Protein AF-A0A7V9BLQ3-F1 (afdb_monomer_lite)

pLDDT: mean 78.73, std 20.91, range [28.28, 98.69]

Foldseek 3Di:
DDDDDDDDDDDDDDDDDDDDDDPPDPDDPDPPPPPDPDPDDPDFQDDDDLPDFDAPVRLVVLLVVLCVSCVQFWDKDFPAAAPVRDGQIKIKGANVVQHDQVGAAEDEQEDPQFLLRRVSLSVLSVVSRVLVRCQVPDPVSVVDSNRYMYIGGSHPQSPLNNCCVPHPNAPSGHHPDFDPPPPPPDTPPQDADPPPPRRHWDWDKDFAAQAAQWAQDPVHSVDIDGDPPPGGYGIDTPGIHHDGPPPPDD

Secondary structure (DSSP, 8-state):
---------------------------PPP---------S----SS----SS---HHHHHHHHHHHHHHSTTTEEEEEEEE-TTS-EEEEEEE--TTS--GGGS-EEEEE--SSTT-THHHHHHHHHHHHHHHTTTTSHHHHHHHHH-EEEEES-S-HHHHHHHHHS-STTTTS------SSSSS-SS-SS---TTSSSS-PEEEEEEEEEESEEE-SS-TT-EEEPPTT--EEEEEEEES---------

Seq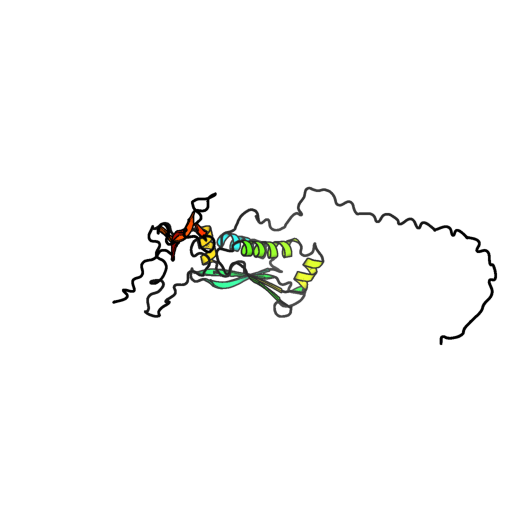uence (250 aa):
MLNRYSRAARLGLAAALTVLPASMGAQQPRNAAMVPASGSDPQFKVRLDFNRWHDVAELKSDFEKLAKAFPKLLKLSSLGKSHGGRDIILMTINNPDTGTEMGKPAMYIEANVHGNEIQGSEVSLYTIWYLMENYGRIDQITRLVNERVFYVVPTVNPDGRDHFLKGTGSGSRTGHVPVDDDNDGAADEDGDDDLNGNGVIEQIRKYVPGQGTLRRNAQDPRILEPVPAGQTGDYVILGSEGTTTTATAA

Structure (mmCIF, N/CA/C/O backbone):
data_AF-A0A7V9BLQ3-F1
#
_entry.id   AF-A0A7V9BLQ3-F1
#
loop_
_atom_site.group_PDB
_atom_site.id
_atom_site.type_symbol
_atom_site.label_atom_id
_atom_site.label_alt_id
_atom_site.label_comp_id
_atom_site.label_asym_id
_atom_site.label_entity_id
_atom_site.label_seq_id
_atom_site.pdbx_PDB_ins_code
_atom_site.Cartn_x
_atom_site.Cartn_y
_atom_site.Cartn_z
_atom_site.occupancy
_atom_site.B_iso_or_equiv
_atom_site.auth_seq_id
_atom_site.auth_comp_id
_atom_site.auth_asym_id
_atom_site.auth_atom_id
_atom_site.pdbx_PDB_model_num
ATOM 1 N N . MET A 1 1 ? 65.531 -23.525 47.890 1.00 39.25 1 MET A N 1
ATOM 2 C CA . MET A 1 1 ? 64.639 -24.238 46.953 1.00 39.25 1 MET A CA 1
ATOM 3 C C . MET A 1 1 ? 63.477 -24.832 47.735 1.00 39.25 1 MET A C 1
ATOM 5 O O . MET A 1 1 ? 63.715 -25.588 48.661 1.00 39.25 1 MET A O 1
ATOM 9 N N . LEU A 1 2 ? 62.269 -24.389 47.376 1.00 39.94 2 LEU A N 1
ATOM 10 C CA . LEU A 1 2 ? 60.946 -25.009 47.552 1.00 39.94 2 LEU A CA 1
ATOM 11 C C . LEU A 1 2 ? 60.541 -25.563 48.932 1.00 39.94 2 LEU A C 1
ATOM 13 O O . LEU A 1 2 ? 60.743 -26.716 49.284 1.00 39.94 2 LEU A O 1
ATOM 17 N N . ASN A 1 3 ? 59.918 -24.632 49.654 1.00 35.94 3 ASN A N 1
ATOM 18 C CA . ASN A 1 3 ? 58.655 -24.673 50.388 1.00 35.94 3 ASN A CA 1
ATOM 19 C C . ASN A 1 3 ? 58.182 -25.948 51.114 1.00 35.94 3 ASN A C 1
ATOM 21 O O . ASN A 1 3 ? 58.000 -27.026 50.557 1.00 35.94 3 ASN A O 1
ATOM 25 N N . ARG A 1 4 ? 57.887 -25.698 52.390 1.00 41.59 4 ARG A N 1
ATOM 26 C CA . ARG A 1 4 ? 57.285 -26.552 53.410 1.00 41.59 4 ARG A CA 1
ATOM 27 C C . ARG A 1 4 ? 55.765 -26.692 53.205 1.00 41.59 4 ARG A C 1
ATOM 29 O O . ARG A 1 4 ? 55.181 -25.967 52.409 1.00 41.59 4 ARG A O 1
ATOM 36 N N . TYR A 1 5 ? 55.181 -27.506 54.094 1.00 41.78 5 TYR A N 1
ATOM 37 C CA . TYR A 1 5 ? 53.767 -27.618 54.503 1.00 41.78 5 TYR A CA 1
ATOM 38 C C . TYR A 1 5 ? 52.938 -28.676 53.762 1.00 41.78 5 TYR A C 1
ATOM 40 O O . TYR A 1 5 ? 52.948 -28.737 52.546 1.00 41.78 5 TYR A O 1
ATOM 48 N N . SER A 1 6 ? 52.134 -29.522 54.407 1.00 39.28 6 SER A N 1
ATOM 49 C CA . SER A 1 6 ? 52.019 -29.974 55.803 1.00 39.28 6 SER A CA 1
ATOM 50 C C . SER A 1 6 ? 50.902 -31.023 55.845 1.00 39.28 6 SER A C 1
ATOM 52 O O . SER A 1 6 ? 49.836 -30.792 55.295 1.00 39.28 6 SER A O 1
ATOM 54 N N . ARG A 1 7 ? 51.174 -32.141 56.530 1.00 44.50 7 ARG A N 1
ATOM 55 C CA . ARG A 1 7 ? 50.286 -32.949 57.396 1.00 44.50 7 ARG A CA 1
ATOM 56 C C . ARG A 1 7 ? 48.757 -32.816 57.216 1.00 44.50 7 ARG A C 1
ATOM 58 O O . ARG A 1 7 ? 48.224 -31.750 57.483 1.00 44.50 7 ARG A O 1
ATOM 65 N N . ALA A 1 8 ? 48.050 -33.945 57.088 1.00 42.94 8 ALA A N 1
ATOM 66 C CA . ALA A 1 8 ? 47.285 -34.508 58.216 1.00 42.94 8 ALA A CA 1
ATOM 67 C C . ALA A 1 8 ? 46.552 -35.824 57.878 1.00 42.94 8 ALA A C 1
ATOM 69 O O . ALA A 1 8 ? 46.023 -36.025 56.792 1.00 42.94 8 ALA A O 1
ATOM 70 N N . ALA A 1 9 ? 46.583 -36.691 58.890 1.00 42.47 9 ALA A N 1
ATOM 71 C CA . ALA A 1 9 ? 45.821 -37.896 59.200 1.00 42.47 9 ALA A CA 1
ATOM 72 C C . ALA A 1 9 ? 44.596 -38.271 58.340 1.00 42.47 9 ALA A C 1
ATOM 74 O O . ALA A 1 9 ? 43.630 -37.525 58.211 1.00 42.47 9 ALA A O 1
ATOM 75 N N . ARG A 1 10 ? 44.595 -39.535 57.899 1.00 41.81 10 ARG A N 1
ATOM 76 C CA . ARG A 1 10 ? 43.406 -40.278 57.470 1.00 41.81 10 ARG A CA 1
ATOM 77 C C . ARG A 1 10 ? 42.621 -40.720 58.709 1.00 41.81 10 ARG A C 1
ATOM 79 O O . ARG A 1 10 ? 43.108 -41.557 59.464 1.00 41.81 10 ARG A O 1
ATOM 86 N N . LEU A 1 11 ? 41.415 -40.187 58.884 1.00 42.19 11 LEU A N 1
ATOM 87 C CA . LEU A 1 11 ? 40.381 -40.764 59.742 1.00 42.19 11 LEU A CA 1
ATOM 88 C C . LEU A 1 11 ? 39.299 -41.346 58.829 1.00 42.19 11 LEU A C 1
ATOM 90 O O . LEU A 1 11 ? 38.775 -40.648 57.963 1.00 42.19 11 LEU A O 1
ATOM 94 N N . GLY A 1 12 ? 39.011 -42.635 58.991 1.00 43.47 12 GLY A N 1
ATOM 95 C CA . GLY A 1 12 ? 37.921 -43.302 58.293 1.00 43.47 12 GLY A CA 1
ATOM 96 C C . GLY A 1 12 ? 36.568 -42.849 58.834 1.00 43.47 12 GLY A C 1
ATOM 97 O O . GLY A 1 12 ? 36.379 -42.771 60.046 1.00 43.47 12 GLY A O 1
ATOM 98 N N . LEU A 1 13 ? 35.625 -42.596 57.931 1.00 40.84 13 LEU A N 1
ATOM 99 C CA . LEU A 1 13 ? 34.208 -42.520 58.255 1.00 40.84 13 LEU A CA 1
ATOM 100 C C . LEU A 1 13 ? 33.419 -43.163 57.111 1.00 40.84 13 LEU A C 1
ATOM 102 O O . LEU A 1 13 ? 33.493 -42.727 55.963 1.00 40.84 13 LEU A O 1
ATOM 106 N N . ALA A 1 14 ? 32.716 -44.245 57.434 1.00 43.25 14 ALA A N 1
ATOM 107 C CA . ALA A 1 14 ? 31.793 -44.923 56.541 1.00 43.25 14 ALA A CA 1
ATOM 108 C C . ALA A 1 14 ? 30.565 -44.029 56.309 1.00 43.25 14 ALA A C 1
ATOM 110 O O . ALA A 1 14 ? 29.872 -43.672 57.261 1.00 43.25 14 ALA A O 1
ATOM 111 N N . ALA A 1 15 ? 30.294 -43.669 55.054 1.00 41.50 15 ALA A N 1
ATOM 112 C CA . ALA A 1 15 ? 29.063 -42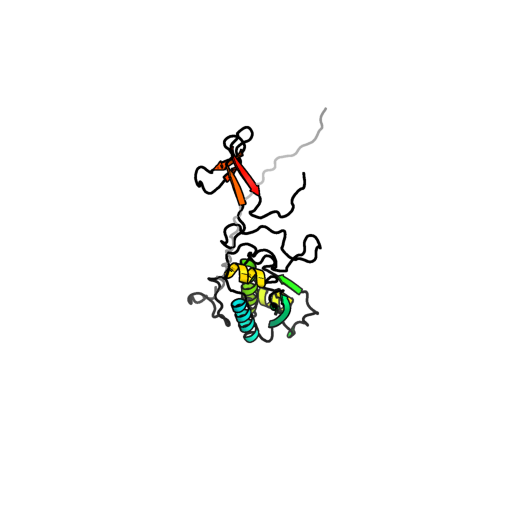.992 54.667 1.00 41.50 15 ALA A CA 1
ATOM 113 C C . ALA A 1 15 ? 28.011 -44.046 54.291 1.00 41.50 15 ALA A C 1
ATOM 115 O O . ALA A 1 15 ? 28.132 -44.725 53.272 1.00 41.50 15 ALA A O 1
ATOM 116 N N . ALA A 1 16 ? 26.993 -44.197 55.138 1.00 40.91 16 ALA A N 1
ATOM 117 C CA . ALA A 1 16 ? 25.793 -44.957 54.823 1.00 40.91 16 ALA A CA 1
ATOM 118 C C . ALA A 1 16 ? 24.951 -44.167 53.808 1.00 40.91 16 ALA A C 1
ATOM 120 O O . ALA A 1 16 ? 24.561 -43.029 54.065 1.00 40.91 16 ALA A O 1
ATOM 121 N N . LEU A 1 17 ? 24.694 -44.769 52.648 1.00 36.88 17 LEU A N 1
ATOM 122 C CA . LEU A 1 17 ? 23.857 -44.213 51.592 1.00 36.88 17 LEU A CA 1
ATOM 123 C C . LEU A 1 17 ? 22.379 -44.364 51.996 1.00 36.88 17 LEU A C 1
ATOM 125 O O . LEU A 1 17 ? 21.791 -45.433 51.841 1.00 36.88 17 LEU A O 1
ATOM 129 N N . THR A 1 18 ? 21.776 -43.314 52.547 1.00 41.09 18 THR A N 1
ATOM 130 C CA . THR A 1 18 ? 20.327 -43.239 52.767 1.00 41.09 18 THR A CA 1
ATOM 131 C C . THR A 1 18 ? 19.634 -42.813 51.475 1.00 41.09 18 THR A C 1
ATOM 133 O O . THR A 1 18 ? 19.769 -41.684 51.011 1.00 41.09 18 THR A O 1
ATOM 136 N N . VAL A 1 19 ? 18.878 -43.732 50.874 1.00 42.09 19 VAL A N 1
ATOM 137 C CA . VAL A 1 19 ? 17.992 -43.439 49.741 1.00 42.09 19 VAL A CA 1
ATOM 138 C C . VAL A 1 19 ? 16.746 -42.729 50.279 1.00 42.09 19 VAL A C 1
ATOM 140 O O . VAL A 1 19 ? 15.952 -43.324 51.004 1.00 42.09 19 VAL A O 1
ATOM 143 N N . LEU A 1 20 ? 16.583 -41.447 49.948 1.00 40.16 20 LEU A N 1
ATOM 144 C CA . LEU A 1 20 ? 15.341 -40.699 50.163 1.00 40.16 20 LEU A CA 1
ATOM 145 C C . LEU A 1 20 ? 14.290 -41.147 49.130 1.00 40.16 20 LEU A C 1
ATOM 147 O O . LEU A 1 20 ? 14.628 -41.256 47.949 1.00 40.16 20 LEU A O 1
ATOM 151 N N . PRO A 1 21 ? 13.017 -41.367 49.507 1.00 38.59 21 PRO A N 1
ATOM 152 C CA . PRO A 1 21 ? 11.969 -41.586 48.525 1.00 38.59 21 PRO A CA 1
ATOM 153 C C . PRO A 1 21 ? 11.639 -40.251 47.849 1.00 38.59 21 PRO A C 1
ATOM 155 O O . PRO A 1 21 ? 11.237 -39.288 48.503 1.00 38.59 21 PRO A O 1
ATOM 158 N N . ALA A 1 22 ? 11.806 -40.188 46.529 1.00 42.94 22 ALA A N 1
ATOM 159 C CA . ALA A 1 22 ? 11.277 -39.096 45.726 1.00 42.94 22 ALA A CA 1
ATOM 160 C C . ALA A 1 22 ? 9.744 -39.189 45.728 1.00 42.94 22 ALA A C 1
ATOM 162 O O . ALA A 1 22 ? 9.163 -40.122 45.172 1.00 42.94 22 ALA A O 1
ATOM 163 N N . SER A 1 23 ? 9.078 -38.230 46.365 1.00 42.00 23 SER A N 1
ATOM 164 C CA . SER A 1 23 ? 7.641 -38.037 46.230 1.00 42.00 23 SER A CA 1
ATOM 165 C C . SER A 1 23 ? 7.338 -37.578 44.801 1.00 42.00 23 SER A C 1
ATOM 167 O O . SER A 1 23 ? 7.546 -36.424 44.432 1.00 42.00 23 SER A O 1
ATOM 169 N N . MET A 1 24 ? 6.849 -38.501 43.970 1.00 40.56 24 MET A N 1
ATOM 170 C CA . MET A 1 24 ? 6.234 -38.168 42.687 1.00 40.56 24 MET A CA 1
ATOM 171 C C . MET A 1 24 ? 4.948 -37.379 42.952 1.00 40.56 24 MET A C 1
ATOM 173 O O . MET A 1 24 ? 3.890 -37.950 43.208 1.00 40.56 24 MET A O 1
ATOM 177 N N . GLY A 1 25 ? 5.034 -36.052 42.900 1.00 40.56 25 GLY A N 1
ATOM 178 C CA . GLY A 1 25 ? 3.858 -35.212 42.731 1.00 40.56 25 GLY A CA 1
ATOM 179 C C . GLY A 1 25 ? 3.260 -35.488 41.355 1.00 40.56 25 GLY A C 1
ATOM 180 O O . GLY A 1 25 ? 3.847 -35.122 40.339 1.00 40.56 25 GLY A O 1
ATOM 181 N N . ALA A 1 26 ? 2.108 -36.155 41.313 1.00 40.72 26 ALA A N 1
ATOM 182 C CA . ALA A 1 26 ? 1.322 -36.297 40.099 1.00 40.72 26 ALA A CA 1
ATOM 183 C C . ALA A 1 26 ? 0.890 -34.900 39.623 1.00 40.72 26 ALA A C 1
ATOM 185 O O . ALA A 1 26 ? 0.017 -34.270 40.221 1.00 40.72 26 ALA A O 1
ATOM 186 N N . GLN A 1 27 ? 1.512 -34.392 38.557 1.00 44.22 27 GLN A N 1
ATOM 187 C CA . GLN A 1 27 ? 0.984 -33.243 37.830 1.00 44.22 27 GLN A CA 1
ATOM 188 C C . GLN A 1 27 ? -0.348 -33.665 37.207 1.00 44.22 27 GLN A C 1
ATOM 190 O O . GLN A 1 27 ? -0.386 -34.499 36.304 1.00 44.22 27 GLN A O 1
ATOM 195 N N . GLN A 1 28 ? -1.446 -33.104 37.716 1.00 43.06 28 GLN A N 1
ATOM 196 C CA . GLN A 1 28 ? -2.754 -33.220 37.081 1.00 43.06 28 GLN A CA 1
ATOM 197 C C . GLN A 1 28 ? -2.639 -32.756 35.620 1.00 43.06 28 GLN A C 1
ATOM 199 O O . GLN A 1 28 ? -2.067 -31.685 35.375 1.00 43.06 28 GLN A O 1
ATOM 204 N N . PRO A 1 29 ? -3.166 -33.515 34.644 1.00 40.12 29 PRO A N 1
ATOM 205 C CA . PRO A 1 29 ? -3.189 -33.049 33.271 1.00 40.12 29 PRO A CA 1
ATOM 206 C C . PRO A 1 29 ? -4.046 -31.784 33.232 1.00 40.12 29 PRO A C 1
ATOM 208 O O . PRO A 1 29 ? -5.218 -31.794 33.610 1.00 40.12 29 PRO A O 1
ATOM 211 N N . ARG A 1 30 ? -3.445 -30.667 32.810 1.00 45.84 30 ARG A N 1
ATOM 212 C CA . ARG A 1 30 ? -4.206 -29.468 32.463 1.00 45.84 30 ARG A CA 1
ATOM 213 C C . ARG A 1 30 ? -5.190 -29.895 31.382 1.00 45.84 30 ARG A C 1
ATOM 215 O O . ARG A 1 30 ? -4.750 -30.362 30.335 1.00 45.84 30 ARG A O 1
ATOM 222 N N . ASN A 1 31 ? -6.487 -29.767 31.654 1.00 43.62 31 ASN A N 1
ATOM 223 C CA . ASN A 1 31 ? -7.537 -29.963 30.663 1.00 43.62 31 ASN A CA 1
ATOM 224 C C . ASN A 1 31 ? -7.223 -29.076 29.453 1.00 43.62 31 ASN A C 1
ATOM 226 O O . ASN A 1 31 ? -7.497 -27.876 29.466 1.00 43.62 31 ASN A O 1
ATOM 230 N N . ALA A 1 32 ? -6.613 -29.660 28.424 1.00 44.72 32 ALA A N 1
ATOM 231 C CA . ALA A 1 32 ? -6.579 -29.072 27.105 1.00 44.72 32 ALA A CA 1
ATOM 232 C C . ALA A 1 32 ? -8.033 -29.069 26.646 1.00 44.72 32 ALA A C 1
ATOM 234 O O . ALA A 1 32 ? -8.610 -30.124 26.381 1.00 44.72 32 ALA A O 1
ATOM 235 N N . ALA A 1 33 ? -8.654 -27.890 26.660 1.00 44.72 33 ALA A N 1
ATOM 236 C CA . ALA A 1 33 ? -9.950 -27.704 26.042 1.00 44.72 33 ALA A CA 1
ATOM 237 C C . ALA A 1 33 ? -9.860 -28.275 24.623 1.00 44.72 33 ALA A C 1
ATOM 239 O O . ALA A 1 33 ? -8.996 -27.880 23.839 1.00 44.72 33 ALA A O 1
ATOM 240 N N . MET A 1 34 ? -10.703 -29.264 24.344 1.00 40.88 34 MET A N 1
ATOM 241 C CA . MET A 1 34 ? -10.831 -29.891 23.041 1.00 40.88 34 MET A CA 1
ATOM 242 C C . MET A 1 34 ? -11.213 -28.800 22.042 1.00 40.88 34 MET A C 1
ATOM 244 O O . MET A 1 34 ? -12.357 -28.355 22.019 1.00 40.88 34 MET A O 1
ATOM 248 N N . VAL A 1 35 ? -10.235 -28.329 21.266 1.00 47.84 35 VAL A N 1
ATOM 249 C CA . VAL A 1 35 ? -10.473 -27.453 20.120 1.00 47.84 35 VAL A CA 1
ATOM 250 C C . VAL A 1 35 ? -11.272 -28.295 19.128 1.00 47.84 35 VAL A C 1
ATOM 252 O O . VAL A 1 35 ? -10.750 -29.312 18.661 1.00 47.84 35 VAL A O 1
ATOM 255 N N . PRO A 1 36 ? -12.545 -27.969 18.849 1.00 42.28 36 PRO A N 1
ATOM 256 C CA . PRO A 1 36 ? -13.320 -28.761 17.917 1.00 42.28 36 PRO A CA 1
ATOM 257 C C . PRO A 1 36 ? -12.676 -28.625 16.538 1.00 42.28 36 PRO A C 1
ATOM 259 O O . PRO A 1 36 ? -12.512 -27.522 16.017 1.00 42.28 36 PRO A O 1
ATOM 262 N N . ALA A 1 37 ? -12.301 -29.765 15.961 1.00 49.72 37 ALA A N 1
ATOM 263 C CA . ALA A 1 37 ? -11.883 -29.874 14.575 1.00 49.72 37 ALA A CA 1
ATOM 264 C C . ALA A 1 37 ? -13.093 -29.578 13.671 1.00 49.72 37 ALA A C 1
ATOM 266 O O . ALA A 1 37 ? -13.841 -30.472 13.285 1.00 49.72 37 ALA A O 1
ATOM 267 N N . SER A 1 38 ? -13.307 -28.297 13.383 1.00 56.50 38 SER A N 1
ATOM 268 C CA . SER A 1 38 ? -14.189 -27.795 12.332 1.00 56.50 38 SER A CA 1
ATOM 269 C C . SER A 1 38 ? -13.281 -27.292 11.217 1.00 56.50 38 SER A C 1
ATOM 271 O O . SER A 1 38 ? -12.523 -26.350 11.435 1.00 56.50 38 SER A O 1
ATOM 273 N N . GLY A 1 39 ? -13.296 -27.936 10.051 1.00 47.88 39 GLY A N 1
ATOM 274 C CA . GLY A 1 39 ? -12.417 -27.564 8.943 1.00 47.88 39 GLY A CA 1
ATOM 275 C C . GLY A 1 39 ? -12.613 -26.112 8.492 1.00 47.88 39 GLY A C 1
ATOM 276 O O . GLY A 1 39 ? -13.740 -25.636 8.395 1.00 47.88 39 GLY A O 1
ATOM 277 N N . SER A 1 40 ? -11.567 -25.362 8.176 1.00 60.84 40 SER A N 1
ATOM 278 C CA . SER A 1 40 ? -10.270 -25.256 8.872 1.00 60.84 40 SER A CA 1
ATOM 279 C C . SER A 1 40 ? -9.838 -23.786 8.983 1.00 60.84 40 SER A C 1
ATOM 281 O O . SER A 1 40 ? -8.740 -23.519 9.454 1.00 60.84 40 SER A O 1
ATOM 283 N N . ASP A 1 41 ? -10.726 -22.848 8.628 1.00 59.03 41 ASP A N 1
ATOM 284 C CA . ASP A 1 41 ? -10.486 -21.413 8.733 1.00 59.03 41 ASP A CA 1
ATOM 285 C C . ASP A 1 41 ? -11.575 -20.757 9.595 1.00 59.03 41 ASP A C 1
ATOM 287 O O . ASP A 1 41 ? -12.760 -21.106 9.480 1.00 59.03 41 ASP A O 1
ATOM 291 N N . PRO A 1 42 ? -11.209 -19.801 10.466 1.00 67.00 42 PRO A N 1
ATOM 292 C CA . PRO A 1 42 ? -12.176 -18.977 11.176 1.00 67.00 42 PRO A CA 1
ATOM 293 C C . PRO A 1 42 ? -13.144 -18.314 10.190 1.00 67.00 42 PRO A C 1
ATOM 295 O O . PRO A 1 42 ? -12.746 -17.868 9.117 1.00 67.00 42 PRO A O 1
ATOM 298 N N . GLN A 1 43 ? -14.421 -18.181 10.558 1.00 78.88 43 GLN A N 1
ATOM 299 C CA . GLN A 1 43 ? -15.339 -17.371 9.755 1.00 78.88 43 GLN A CA 1
ATOM 300 C C . GLN A 1 43 ? -14.908 -15.898 9.835 1.00 78.88 43 GLN A C 1
ATOM 302 O O . GLN A 1 43 ? -15.020 -15.250 10.885 1.00 78.88 43 GLN A O 1
ATOM 307 N N . PHE A 1 44 ? -14.383 -15.394 8.721 1.00 87.50 44 PHE A N 1
ATOM 308 C CA . PHE A 1 44 ? -13.985 -14.003 8.544 1.00 87.50 44 PHE A CA 1
ATOM 309 C C . PHE A 1 44 ? -15.191 -13.133 8.183 1.00 87.50 44 PHE A C 1
ATOM 311 O O . PHE A 1 44 ? -16.090 -13.572 7.460 1.00 87.50 44 PHE A O 1
ATOM 318 N N . LYS A 1 45 ? -15.223 -11.898 8.689 1.00 90.94 45 LYS A N 1
ATOM 319 C CA . LYS A 1 45 ? -16.282 -10.921 8.404 1.00 90.94 45 LYS A CA 1
ATOM 320 C C . LYS A 1 45 ? -16.200 -10.418 6.963 1.00 90.94 45 LYS A C 1
ATOM 322 O O . LYS A 1 45 ? -17.233 -10.234 6.322 1.00 90.94 45 LYS A O 1
ATOM 327 N N . VAL A 1 46 ? -14.987 -10.203 6.464 1.00 93.69 46 VAL A N 1
ATOM 328 C CA . VAL A 1 46 ? -14.694 -9.774 5.098 1.00 93.69 46 VAL A CA 1
ATOM 329 C C . VAL A 1 46 ? -13.923 -10.882 4.398 1.00 93.69 46 VAL A C 1
ATOM 331 O O . VAL A 1 46 ? -12.845 -11.282 4.833 1.00 93.69 46 VAL A O 1
ATOM 334 N N . ARG A 1 47 ? -14.482 -11.386 3.297 1.00 91.50 47 ARG A N 1
ATOM 335 C CA . ARG A 1 47 ? -13.805 -12.347 2.423 1.00 91.50 47 ARG A CA 1
ATOM 336 C C . ARG A 1 47 ? -13.098 -11.588 1.309 1.00 91.50 47 ARG A C 1
ATOM 338 O O . ARG A 1 47 ? -13.766 -10.897 0.543 1.00 91.50 47 ARG A O 1
ATOM 345 N N . LEU A 1 48 ? -11.778 -11.718 1.273 1.00 93.25 48 LEU A N 1
ATOM 346 C CA . LEU A 1 48 ? -10.886 -11.181 0.249 1.00 93.25 48 LEU A CA 1
ATOM 347 C C . LEU A 1 48 ? -10.107 -12.341 -0.376 1.00 93.25 48 LEU A C 1
ATOM 349 O O . LEU A 1 48 ? -9.884 -13.358 0.285 1.00 93.25 48 LEU A O 1
ATOM 353 N N . ASP A 1 49 ? -9.685 -12.180 -1.625 1.00 91.56 49 ASP A N 1
ATOM 354 C CA . ASP A 1 49 ? -8.996 -13.226 -2.375 1.00 91.56 49 ASP A CA 1
ATOM 355 C C . ASP A 1 49 ? -7.489 -12.955 -2.421 1.00 91.56 49 ASP A C 1
ATOM 357 O O . ASP A 1 49 ? -7.043 -12.061 -3.119 1.00 91.56 49 ASP A O 1
ATOM 361 N N . PHE A 1 50 ? -6.671 -13.757 -1.743 1.00 92.69 50 PHE A N 1
ATOM 362 C CA . PHE A 1 50 ? -5.204 -13.589 -1.752 1.00 92.69 50 PHE A CA 1
ATOM 363 C C . PHE A 1 50 ? -4.481 -14.550 -2.711 1.00 92.69 50 PHE A C 1
ATOM 365 O O . PHE A 1 50 ? -3.284 -14.795 -2.581 1.00 92.69 50 PHE A O 1
ATOM 372 N N . ASN A 1 51 ? -5.210 -15.146 -3.657 1.00 92.50 51 ASN A N 1
ATOM 373 C CA . ASN A 1 51 ? -4.685 -16.116 -4.626 1.00 92.50 51 ASN A CA 1
ATOM 374 C C . ASN A 1 51 ? -4.353 -15.502 -5.997 1.00 92.50 51 ASN A C 1
ATOM 376 O O . ASN A 1 51 ? -4.020 -16.234 -6.930 1.00 92.50 51 ASN A O 1
ATOM 380 N N . ARG A 1 52 ? -4.464 -14.178 -6.128 1.00 91.56 52 ARG A N 1
ATOM 381 C CA . ARG A 1 52 ? -4.131 -13.412 -7.330 1.00 91.56 52 ARG A CA 1
ATOM 382 C C . ARG A 1 52 ? -3.612 -12.029 -6.947 1.00 91.56 52 ARG A C 1
ATOM 384 O O . ARG A 1 52 ? -3.710 -11.628 -5.792 1.00 91.56 52 ARG A O 1
ATOM 391 N N . TRP A 1 53 ? -3.090 -11.317 -7.936 1.00 92.06 53 TRP A N 1
ATOM 392 C CA . TRP A 1 53 ? -2.696 -9.919 -7.802 1.00 92.06 53 TRP A CA 1
ATOM 393 C C . TRP A 1 53 ? -3.872 -9.013 -8.141 1.00 92.06 53 TRP A C 1
ATOM 395 O O . TRP A 1 53 ? -4.542 -9.247 -9.147 1.00 92.06 53 TRP A O 1
ATOM 405 N N . HIS A 1 54 ? -4.094 -7.988 -7.326 1.00 93.38 54 HIS A N 1
ATOM 406 C CA . HIS A 1 54 ? -5.172 -7.030 -7.538 1.00 93.38 54 HIS A CA 1
ATOM 407 C C . HIS A 1 54 ? -4.700 -5.843 -8.371 1.00 93.38 54 HIS A C 1
ATOM 409 O O . HIS A 1 54 ? -3.620 -5.289 -8.126 1.00 93.38 54 HIS A O 1
ATOM 415 N N . ASP A 1 55 ? -5.526 -5.390 -9.310 1.00 91.81 55 ASP A N 1
ATOM 416 C CA . ASP A 1 55 ? -5.310 -4.078 -9.920 1.00 91.81 55 ASP A CA 1
ATOM 417 C C . ASP A 1 55 ? -5.656 -2.931 -8.946 1.00 91.81 55 ASP A C 1
ATOM 419 O O . ASP A 1 55 ? -6.106 -3.148 -7.815 1.00 91.81 55 ASP A O 1
ATOM 423 N N . VAL A 1 56 ? -5.401 -1.679 -9.343 1.00 92.06 56 VAL A N 1
ATOM 424 C CA . VAL A 1 56 ? -5.649 -0.527 -8.456 1.00 92.06 56 VAL A CA 1
ATOM 425 C C . VAL A 1 56 ? -7.138 -0.382 -8.107 1.00 92.06 56 VAL A C 1
ATOM 427 O O . VAL A 1 56 ? -7.475 0.037 -6.995 1.00 92.06 56 VAL A O 1
ATOM 430 N N . ALA A 1 57 ? -8.039 -0.730 -9.028 1.00 93.25 57 ALA A N 1
ATOM 431 C CA . ALA A 1 57 ? -9.478 -0.619 -8.815 1.00 93.25 57 ALA A CA 1
ATOM 432 C C . ALA A 1 57 ? -9.989 -1.706 -7.858 1.00 93.25 57 ALA A C 1
ATOM 434 O O . ALA A 1 57 ? -10.789 -1.414 -6.965 1.00 93.25 57 ALA A O 1
ATOM 435 N N . GLU A 1 58 ? -9.494 -2.934 -7.999 1.00 94.56 58 GLU A N 1
ATOM 436 C CA . GLU A 1 58 ? -9.767 -4.038 -7.084 1.00 94.56 58 GLU A CA 1
ATOM 437 C C . GLU A 1 58 ? -9.229 -3.743 -5.677 1.00 94.56 58 GLU A C 1
ATOM 439 O O . GLU A 1 58 ? -9.988 -3.853 -4.712 1.00 94.56 58 GLU A O 1
ATOM 444 N N . LEU A 1 59 ? -7.983 -3.256 -5.554 1.00 94.56 59 LEU A N 1
ATOM 445 C CA . LEU A 1 59 ? -7.415 -2.833 -4.265 1.00 94.56 59 LEU A CA 1
ATOM 446 C C . LEU A 1 59 ? -8.292 -1.779 -3.583 1.00 94.56 59 LEU A C 1
ATOM 448 O O . LEU A 1 59 ? -8.605 -1.897 -2.396 1.00 94.56 59 LEU A O 1
ATOM 452 N N . LYS A 1 60 ? -8.725 -0.758 -4.332 1.00 95.25 60 LYS A N 1
ATOM 453 C CA . LYS A 1 60 ? -9.627 0.274 -3.811 1.00 95.25 60 LYS A CA 1
ATOM 454 C C . LYS A 1 60 ? -10.957 -0.327 -3.353 1.00 95.25 60 LYS A C 1
ATOM 456 O O . LYS A 1 60 ? -11.418 -0.005 -2.258 1.00 95.25 60 LYS A O 1
ATOM 461 N N . SER A 1 61 ? -11.543 -1.226 -4.143 1.00 96.44 61 SER A N 1
ATOM 462 C CA . SER A 1 61 ? -12.794 -1.904 -3.789 1.00 96.44 61 SER A CA 1
ATOM 463 C C . SER A 1 61 ? -12.667 -2.702 -2.489 1.00 96.44 61 SER A C 1
ATOM 465 O O . SER A 1 61 ? -13.551 -2.643 -1.633 1.00 96.44 61 SER A O 1
ATOM 467 N N . ASP A 1 62 ? -11.558 -3.411 -2.291 1.00 97.12 62 ASP A N 1
ATOM 468 C CA . ASP A 1 62 ? -11.337 -4.206 -1.085 1.00 97.12 62 ASP A CA 1
ATOM 469 C C . ASP A 1 62 ? -11.065 -3.345 0.153 1.00 97.12 62 ASP A C 1
ATOM 471 O O . ASP A 1 62 ? -11.576 -3.638 1.239 1.00 97.12 62 ASP A O 1
ATOM 475 N N . PHE A 1 63 ? -10.372 -2.216 -0.011 1.00 97.12 63 PHE A N 1
ATOM 476 C CA . PHE A 1 63 ? -10.230 -1.205 1.038 1.00 97.12 63 PHE A CA 1
ATOM 477 C C . PHE A 1 63 ? -11.591 -0.613 1.436 1.00 97.12 63 PHE A C 1
ATOM 479 O O . PHE A 1 63 ? -11.881 -0.476 2.627 1.00 97.12 63 PHE A O 1
ATOM 486 N N . GLU A 1 64 ? -12.464 -0.313 0.472 1.00 97.44 64 GLU A N 1
ATOM 487 C CA . GLU A 1 64 ? -13.828 0.164 0.733 1.00 97.44 64 GLU A CA 1
ATOM 488 C C . GLU A 1 64 ? -14.676 -0.890 1.465 1.00 97.44 64 GLU A C 1
ATOM 490 O O . GLU A 1 64 ? -15.387 -0.560 2.423 1.00 97.44 64 GLU A O 1
ATOM 495 N N . LYS A 1 65 ? -14.573 -2.172 1.079 1.00 97.62 65 LYS A N 1
ATOM 496 C CA . LYS A 1 65 ? -15.239 -3.287 1.780 1.00 97.62 65 LYS A CA 1
ATOM 497 C C . LYS A 1 65 ? -14.778 -3.382 3.234 1.00 97.62 65 LYS A C 1
ATOM 499 O O . LYS A 1 65 ? -15.620 -3.494 4.129 1.00 97.62 65 LYS A O 1
ATOM 504 N N . LEU A 1 66 ? -13.469 -3.303 3.479 1.00 98.06 66 LEU A N 1
ATOM 505 C CA . LEU A 1 66 ? -12.893 -3.312 4.825 1.00 98.06 66 LEU A CA 1
ATOM 506 C C . LEU A 1 66 ? -13.388 -2.118 5.648 1.00 98.06 66 LEU A C 1
ATOM 508 O O . LEU A 1 66 ? -13.922 -2.315 6.741 1.00 98.06 66 LEU A O 1
ATOM 512 N N . ALA A 1 67 ? -13.296 -0.896 5.114 1.00 97.88 67 ALA A N 1
ATOM 513 C CA . ALA A 1 67 ? -13.759 0.313 5.798 1.00 97.88 67 ALA A CA 1
ATOM 514 C C . ALA A 1 67 ? -15.248 0.231 6.169 1.00 97.88 67 ALA A C 1
ATOM 516 O O . ALA A 1 67 ? -15.636 0.559 7.290 1.00 97.88 67 ALA A O 1
ATOM 517 N N . LYS A 1 68 ? -16.085 -0.288 5.262 1.00 97.81 68 LYS A N 1
ATOM 518 C CA . LYS A 1 68 ? -17.516 -0.503 5.514 1.00 97.81 68 LYS A CA 1
ATOM 519 C C . LYS A 1 68 ? -17.776 -1.566 6.582 1.00 97.81 68 LYS A C 1
ATOM 521 O O . LYS A 1 68 ? -18.740 -1.453 7.339 1.00 97.81 68 LYS A O 1
ATOM 526 N N . ALA A 1 69 ? -16.947 -2.605 6.648 1.00 97.62 69 ALA A N 1
ATOM 527 C CA . ALA A 1 69 ? -17.078 -3.659 7.645 1.00 97.62 69 ALA A CA 1
ATOM 528 C C . ALA A 1 69 ? -16.596 -3.221 9.036 1.00 97.62 69 ALA A C 1
ATOM 530 O O . ALA A 1 69 ? -17.163 -3.666 10.038 1.00 97.62 69 ALA A O 1
ATOM 531 N N . PHE A 1 70 ? -15.599 -2.340 9.125 1.00 97.81 70 PHE A N 1
ATOM 532 C CA . PHE A 1 70 ? -15.007 -1.888 10.390 1.00 97.81 70 PHE A CA 1
ATOM 533 C C . PHE A 1 70 ? -15.011 -0.351 10.535 1.00 97.81 70 PHE A C 1
ATOM 535 O O . PHE A 1 70 ? -13.974 0.237 10.841 1.00 97.81 70 PHE A O 1
ATOM 542 N N . PRO A 1 71 ? -16.172 0.324 10.410 1.00 97.62 71 PRO A N 1
ATOM 543 C CA . PRO A 1 71 ? -16.248 1.784 10.264 1.00 97.62 71 PRO A CA 1
ATOM 544 C C . PRO A 1 71 ? -15.818 2.567 11.512 1.00 97.62 71 PRO A C 1
ATOM 546 O O . PRO A 1 71 ? -15.556 3.761 11.439 1.00 97.62 71 PRO A O 1
ATOM 549 N N . LYS A 1 72 ? -15.765 1.910 12.677 1.00 97.75 72 LYS A N 1
ATOM 550 C CA . LYS A 1 72 ? -15.268 2.515 13.919 1.00 97.75 72 LYS A CA 1
ATOM 551 C C . LYS A 1 72 ? -13.740 2.605 13.956 1.00 97.75 72 LYS A C 1
ATOM 553 O O . LYS A 1 72 ? -13.210 3.514 14.584 1.00 97.75 72 LYS A O 1
ATOM 558 N N . LEU A 1 73 ? -13.058 1.630 13.353 1.00 98.31 73 LEU A N 1
ATOM 559 C CA . LEU A 1 73 ? -11.604 1.474 13.435 1.00 98.31 73 LEU A CA 1
ATOM 560 C C . LEU A 1 73 ? -10.896 1.962 12.173 1.00 98.31 73 LEU A C 1
ATOM 562 O O . LEU A 1 73 ? -9.742 2.375 12.245 1.00 98.31 73 LEU A O 1
ATOM 566 N N . LEU A 1 74 ? -11.571 1.875 11.029 1.00 98.56 74 LEU A N 1
ATOM 567 C CA . LEU A 1 74 ? -11.008 2.157 9.720 1.00 98.56 74 LEU A CA 1
ATOM 568 C C . LEU A 1 74 ? -11.560 3.452 9.141 1.00 98.56 74 LEU A C 1
ATOM 570 O O . LEU A 1 74 ? -12.771 3.670 9.102 1.00 98.56 74 LEU A O 1
ATOM 574 N N . LYS A 1 75 ? -10.654 4.271 8.615 1.00 98.25 75 LYS A N 1
ATOM 575 C CA . LYS A 1 75 ? -10.963 5.478 7.854 1.00 98.25 75 LYS A CA 1
ATOM 576 C C . LYS A 1 75 ? -10.201 5.427 6.535 1.00 98.25 75 LYS A C 1
ATOM 578 O O . LYS A 1 75 ? -8.975 5.458 6.530 1.00 98.25 75 LYS A O 1
ATOM 583 N N . LEU A 1 76 ? -10.945 5.366 5.435 1.00 98.12 76 LEU A N 1
ATOM 584 C CA . LEU A 1 76 ? -10.396 5.439 4.085 1.00 98.12 76 LEU A CA 1
ATOM 585 C C . LEU A 1 76 ? -10.310 6.904 3.643 1.00 98.12 76 LEU A C 1
ATOM 587 O O . LEU A 1 76 ? -11.292 7.644 3.737 1.00 98.12 76 LEU A O 1
ATOM 591 N N . SER A 1 77 ? -9.144 7.320 3.166 1.00 97.25 77 SER A N 1
ATOM 592 C CA . SER A 1 77 ? -8.882 8.655 2.629 1.00 97.25 77 SER A CA 1
ATOM 593 C C . SER A 1 77 ? -7.977 8.579 1.394 1.00 97.25 77 SER A C 1
ATOM 595 O O . SER A 1 77 ? -7.582 7.499 0.953 1.00 97.25 77 SER A O 1
ATOM 597 N N . SER A 1 78 ? -7.683 9.737 0.804 1.00 96.44 78 SER A N 1
ATOM 598 C CA . SER A 1 78 ? -6.748 9.884 -0.311 1.00 96.44 78 SER A CA 1
ATOM 599 C C . SER A 1 78 ? -5.661 10.878 0.094 1.00 96.44 78 SER A C 1
ATOM 601 O O . SER A 1 78 ? -5.979 11.936 0.641 1.00 96.44 78 SER A O 1
ATOM 603 N N . LEU A 1 79 ? -4.396 10.529 -0.147 1.00 95.31 79 LEU A N 1
ATOM 604 C CA . LEU A 1 79 ? -3.245 11.422 0.048 1.00 95.31 79 LEU A CA 1
ATOM 605 C C . LEU A 1 79 ? -3.093 12.432 -1.094 1.00 95.31 79 LEU A C 1
ATOM 607 O O . LEU A 1 79 ? -2.361 13.409 -0.964 1.00 95.31 79 LEU A O 1
ATOM 611 N N . GLY A 1 80 ? -3.784 12.203 -2.207 1.00 94.81 80 GLY A N 1
ATOM 612 C CA . GLY A 1 80 ? -3.685 13.017 -3.404 1.00 94.81 80 GLY A CA 1
ATOM 613 C C . GLY A 1 80 ? -3.980 12.201 -4.653 1.00 94.81 80 GLY A C 1
ATOM 614 O O . GLY A 1 80 ? -4.474 11.071 -4.590 1.00 94.81 80 GLY A O 1
ATOM 615 N N . LYS A 1 81 ? -3.673 12.796 -5.803 1.00 93.50 81 LYS A N 1
ATOM 616 C CA . LYS A 1 81 ? -3.790 12.148 -7.105 1.00 93.50 81 LYS A CA 1
ATOM 617 C C . LYS A 1 81 ? -2.403 11.858 -7.665 1.00 93.50 81 LYS A C 1
ATOM 619 O O . LYS A 1 81 ? -1.498 12.672 -7.499 1.00 93.50 81 LYS A O 1
ATOM 624 N N . SER A 1 82 ? -2.255 10.720 -8.328 1.00 91.75 82 SER A N 1
ATOM 625 C CA . SER A 1 82 ? -1.099 10.431 -9.171 1.00 91.75 82 SER A CA 1
ATOM 626 C C . SER A 1 82 ? -1.127 11.279 -10.449 1.00 91.75 82 SER A C 1
ATOM 628 O O . SER A 1 82 ? -2.118 11.965 -10.720 1.00 91.75 82 SER A O 1
ATOM 630 N N . HIS A 1 83 ? -0.068 11.212 -11.259 1.00 86.25 83 HIS A N 1
ATOM 631 C CA . HIS A 1 83 ? -0.018 11.923 -12.539 1.00 86.25 83 HIS A CA 1
ATOM 632 C C . HIS A 1 83 ? -1.151 11.479 -13.480 1.00 86.25 83 HIS A C 1
ATOM 634 O O . HIS A 1 83 ? -1.841 12.309 -14.064 1.00 86.25 83 HIS A O 1
ATOM 640 N N . GLY A 1 84 ? -1.444 10.177 -13.522 1.00 85.44 84 GLY A N 1
ATOM 641 C CA . GLY A 1 84 ? -2.582 9.605 -14.244 1.00 85.44 84 GLY A CA 1
ATOM 642 C C . GLY A 1 84 ? -3.952 9.850 -13.594 1.00 85.44 84 GLY A C 1
ATOM 643 O O . GLY A 1 84 ? -4.941 9.247 -14.010 1.00 85.44 84 GLY A O 1
ATOM 644 N N . GLY A 1 85 ? -4.039 10.694 -12.559 1.00 89.81 85 GLY A N 1
ATOM 645 C CA . GLY A 1 85 ? -5.296 11.088 -11.916 1.00 89.81 85 GLY A CA 1
ATOM 646 C C . GLY A 1 85 ? -5.902 10.045 -10.968 1.00 89.81 85 GLY A C 1
ATOM 647 O O . GLY A 1 85 ? -7.046 10.208 -10.524 1.00 89.81 85 GLY A O 1
ATOM 648 N N . ARG A 1 86 ? -5.169 8.979 -10.626 1.00 91.12 86 ARG A N 1
ATOM 649 C CA . ARG A 1 86 ? -5.634 7.927 -9.706 1.00 91.12 86 ARG A CA 1
ATOM 650 C C . ARG A 1 86 ? -5.466 8.364 -8.255 1.00 91.12 86 ARG A C 1
ATOM 652 O O . ARG A 1 86 ? -4.544 9.099 -7.925 1.00 91.12 86 ARG A O 1
ATOM 659 N N . ASP A 1 87 ? -6.364 7.926 -7.375 1.00 94.19 87 ASP A N 1
ATOM 660 C CA . ASP A 1 87 ? -6.225 8.180 -5.936 1.00 94.19 87 ASP A CA 1
ATOM 661 C C . ASP A 1 87 ? -5.029 7.422 -5.357 1.00 94.19 87 ASP A C 1
ATOM 663 O O . ASP A 1 87 ? -4.936 6.204 -5.513 1.00 94.19 87 ASP A O 1
ATOM 667 N N . ILE A 1 88 ? -4.183 8.124 -4.605 1.00 96.31 88 ILE A N 1
ATOM 668 C CA . ILE A 1 88 ? -3.213 7.494 -3.706 1.00 96.31 88 ILE A CA 1
ATOM 669 C C . ILE A 1 88 ? -3.956 7.185 -2.405 1.00 96.31 88 ILE A C 1
ATOM 671 O O . ILE A 1 88 ? -4.089 8.033 -1.518 1.00 96.31 88 ILE A O 1
ATOM 675 N N . ILE A 1 89 ? -4.535 5.987 -2.342 1.00 96.88 89 ILE A N 1
ATOM 676 C CA . ILE A 1 89 ? -5.422 5.578 -1.251 1.00 96.88 89 ILE A CA 1
ATOM 677 C C . ILE A 1 89 ? -4.656 5.366 0.060 1.00 96.88 89 ILE A C 1
ATOM 679 O O . ILE A 1 89 ? -3.585 4.765 0.085 1.00 96.88 89 ILE A O 1
ATOM 683 N N . LEU A 1 90 ? -5.243 5.822 1.164 1.00 98.12 90 LEU A N 1
ATOM 684 C CA . LEU A 1 90 ? -4.730 5.642 2.519 1.00 98.12 90 LEU A CA 1
ATOM 685 C C . LEU A 1 90 ? -5.809 5.008 3.394 1.00 98.12 90 LEU A C 1
ATOM 687 O O . LEU A 1 90 ? -6.916 5.532 3.513 1.00 98.12 90 LEU A O 1
ATOM 691 N N . MET A 1 91 ? -5.463 3.906 4.055 1.00 98.56 91 MET A N 1
ATOM 692 C CA . MET A 1 91 ? -6.246 3.364 5.158 1.00 98.56 91 MET A CA 1
ATOM 693 C C . MET A 1 91 ? -5.622 3.778 6.486 1.00 98.56 91 MET A C 1
ATOM 695 O O . MET A 1 91 ? -4.514 3.350 6.815 1.00 98.56 91 MET A O 1
ATOM 699 N N . THR A 1 92 ? -6.357 4.551 7.279 1.00 98.62 92 THR A N 1
ATOM 700 C CA . THR A 1 92 ? -6.010 4.803 8.678 1.00 98.62 92 THR A CA 1
ATOM 701 C C . THR A 1 92 ? -6.712 3.783 9.570 1.00 98.62 92 THR A C 1
ATOM 703 O O . THR A 1 92 ? -7.939 3.673 9.544 1.00 98.62 92 THR A O 1
ATOM 706 N N . ILE A 1 93 ? -5.942 3.068 10.391 1.00 98.69 93 ILE A N 1
ATOM 707 C CA . ILE A 1 93 ? -6.433 2.170 11.441 1.00 98.69 93 ILE A CA 1
ATOM 708 C C . ILE A 1 93 ? -6.210 2.843 12.791 1.00 98.69 93 ILE A C 1
ATOM 710 O O . ILE A 1 93 ? -5.070 3.034 13.218 1.00 98.69 93 ILE A O 1
ATOM 714 N N . ASN A 1 94 ? -7.292 3.179 13.483 1.00 98.44 94 ASN A N 1
ATOM 715 C CA . ASN A 1 94 ? -7.243 3.777 14.807 1.00 98.44 94 ASN A CA 1
ATOM 716 C C . ASN A 1 94 ? -8.437 3.321 15.650 1.00 98.44 94 ASN A C 1
ATOM 718 O O . ASN A 1 94 ? -9.576 3.528 15.251 1.00 98.44 94 ASN A O 1
ATOM 722 N N . ASN A 1 95 ? -8.200 2.793 16.855 1.00 98.25 95 ASN A N 1
ATOM 723 C CA . ASN A 1 95 ? -9.270 2.696 17.849 1.00 98.25 95 ASN A CA 1
ATOM 724 C C . ASN A 1 95 ? -9.484 4.048 18.566 1.00 98.25 95 ASN A C 1
ATOM 726 O O . ASN A 1 95 ? -8.606 4.435 19.343 1.00 98.25 95 ASN A O 1
ATOM 730 N N . PRO A 1 96 ? -10.622 4.742 18.356 1.00 97.38 96 PRO A N 1
ATOM 731 C CA . PRO A 1 96 ? -10.897 6.027 18.999 1.00 97.38 96 PRO A CA 1
ATOM 732 C C . PRO A 1 96 ? -11.182 5.915 20.504 1.00 97.38 96 PRO A C 1
ATOM 734 O O . PRO A 1 96 ? -11.015 6.902 21.215 1.00 97.38 96 PRO A O 1
ATOM 737 N N . ASP A 1 97 ? -11.573 4.739 21.011 1.00 97.56 97 ASP A N 1
ATOM 738 C CA . ASP A 1 97 ? -11.877 4.554 22.440 1.00 97.56 97 ASP A CA 1
ATOM 739 C C . ASP A 1 97 ? -10.618 4.606 23.315 1.00 97.56 97 ASP A C 1
ATOM 741 O O . ASP A 1 97 ? -10.693 4.872 24.513 1.00 97.56 97 ASP A O 1
ATOM 745 N N . THR A 1 98 ? -9.456 4.310 22.731 1.00 97.25 98 THR A N 1
ATOM 746 C CA . THR A 1 98 ? -8.181 4.187 23.452 1.00 97.25 98 THR A CA 1
ATOM 747 C C . THR A 1 98 ? -7.243 5.364 23.213 1.00 97.25 98 THR A C 1
ATOM 749 O O . THR A 1 98 ? -6.157 5.408 23.787 1.00 97.25 98 THR A O 1
ATOM 752 N N . GLY A 1 99 ? -7.637 6.318 22.370 1.00 96.75 99 GLY A N 1
ATOM 753 C CA . GLY A 1 99 ? -6.861 7.515 22.074 1.00 96.75 99 GLY A CA 1
ATOM 754 C C . GLY A 1 99 ? -7.200 8.114 20.714 1.00 96.75 99 GLY A C 1
ATOM 755 O O . GLY A 1 99 ? -7.722 7.447 19.819 1.00 96.75 99 GLY A O 1
ATOM 756 N N . THR A 1 100 ? -6.877 9.394 20.545 1.00 97.00 100 THR A N 1
ATOM 757 C CA . THR A 1 100 ? -7.017 10.075 19.255 1.00 97.00 100 THR A CA 1
ATOM 758 C C . THR A 1 100 ? -5.964 9.576 18.261 1.00 97.00 100 THR A C 1
ATOM 760 O O . THR A 1 100 ? -4.905 9.087 18.653 1.00 97.00 100 THR A O 1
ATOM 763 N N . GLU A 1 101 ? -6.242 9.740 16.965 1.00 94.94 101 GLU A N 1
ATOM 764 C CA . GLU A 1 101 ? -5.320 9.407 15.865 1.00 94.94 101 GLU A CA 1
ATOM 765 C C . GLU A 1 101 ? -3.934 10.058 16.053 1.00 94.94 101 GLU A C 1
ATOM 767 O O . GLU A 1 101 ? -2.908 9.408 15.889 1.00 94.94 101 GLU A O 1
ATOM 772 N N . MET A 1 102 ? -3.893 11.312 16.511 1.00 96.62 102 MET A N 1
ATOM 773 C CA . MET A 1 102 ? -2.644 12.045 16.771 1.00 96.62 102 MET A CA 1
ATOM 774 C C . MET A 1 102 ? -2.072 11.828 18.181 1.00 96.62 102 MET A C 1
ATOM 776 O O . MET A 1 102 ? -1.004 12.342 18.499 1.00 96.62 102 MET A O 1
ATOM 780 N N . GLY A 1 103 ? -2.789 11.113 19.051 1.00 96.69 103 GLY A N 1
ATOM 781 C CA . GLY A 1 103 ? -2.413 10.901 20.451 1.00 96.69 103 GLY A CA 1
ATOM 782 C C . GLY A 1 103 ? -1.662 9.594 20.711 1.00 96.69 103 GLY A C 1
ATOM 783 O O . GLY A 1 103 ? -1.191 9.380 21.826 1.00 96.69 103 GLY A O 1
ATOM 784 N N . LYS A 1 104 ? -1.560 8.712 19.711 1.00 97.56 104 LYS A N 1
ATOM 785 C CA . LYS A 1 104 ? -0.912 7.399 19.821 1.00 97.56 104 LYS A CA 1
ATOM 786 C C . LYS A 1 104 ? 0.301 7.306 18.888 1.00 97.56 104 LYS A C 1
ATOM 788 O O . LYS A 1 104 ? 0.288 7.916 17.821 1.00 97.56 104 LYS A O 1
ATOM 793 N N . PRO A 1 105 ? 1.334 6.516 19.239 1.00 98.12 105 PRO A N 1
ATOM 794 C CA . PRO A 1 105 ? 2.431 6.237 18.321 1.00 98.12 105 PRO A CA 1
ATOM 795 C C . PRO A 1 105 ? 1.910 5.586 17.036 1.00 98.12 105 PRO A C 1
ATOM 797 O O . PRO A 1 105 ? 1.106 4.649 17.091 1.00 98.12 105 PRO A O 1
ATOM 800 N N . ALA A 1 106 ? 2.392 6.070 15.896 1.00 97.44 106 ALA A N 1
ATOM 801 C CA . ALA A 1 106 ? 1.950 5.619 14.588 1.00 97.44 106 ALA A CA 1
ATOM 802 C C . ALA A 1 106 ? 3.000 4.755 13.881 1.00 97.44 106 ALA A C 1
ATOM 804 O O . ALA A 1 106 ? 4.204 4.949 14.050 1.00 97.44 106 ALA A O 1
ATOM 805 N N . MET A 1 107 ? 2.523 3.824 13.062 1.00 97.62 107 MET A N 1
ATOM 806 C CA . MET A 1 107 ? 3.306 3.075 12.090 1.00 97.62 107 MET A CA 1
ATOM 807 C C . MET A 1 107 ? 2.798 3.416 10.692 1.00 97.62 107 MET A C 1
ATOM 809 O O . MET A 1 107 ? 1.604 3.305 10.414 1.00 97.62 107 MET A O 1
ATOM 813 N N . TYR A 1 108 ? 3.712 3.830 9.824 1.00 97.56 108 TYR A N 1
ATOM 814 C CA . TYR A 1 108 ? 3.436 4.065 8.414 1.00 97.56 108 TYR A CA 1
ATOM 815 C C . TYR A 1 108 ? 3.909 2.853 7.610 1.00 97.56 108 TYR A C 1
ATOM 817 O O . TYR A 1 108 ? 5.045 2.407 7.772 1.00 97.56 108 TYR A O 1
ATOM 825 N N . ILE A 1 109 ? 3.015 2.297 6.798 1.00 97.62 109 ILE A N 1
ATOM 826 C CA . ILE A 1 109 ? 3.263 1.157 5.920 1.00 97.62 109 ILE A CA 1
ATOM 827 C C . ILE A 1 109 ? 2.937 1.628 4.512 1.00 97.62 109 ILE A C 1
ATOM 829 O O . ILE A 1 109 ? 1.775 1.880 4.203 1.00 97.62 109 ILE A O 1
ATOM 833 N N . GLU A 1 110 ? 3.950 1.722 3.662 1.00 95.69 110 GLU A N 1
ATOM 834 C CA . GLU A 1 110 ? 3.746 1.941 2.236 1.00 95.69 110 GLU A CA 1
ATOM 835 C C . GLU A 1 110 ? 4.299 0.783 1.425 1.00 95.69 110 GLU A C 1
ATOM 837 O O . GLU A 1 110 ? 5.181 0.044 1.869 1.00 95.69 110 GLU A O 1
ATOM 842 N N . ALA A 1 111 ? 3.775 0.646 0.216 1.00 95.12 111 ALA A N 1
ATOM 843 C CA . ALA A 1 111 ? 4.254 -0.321 -0.743 1.00 95.12 111 ALA A CA 1
ATOM 844 C C . ALA A 1 111 ? 4.222 0.245 -2.160 1.00 95.12 111 ALA A C 1
ATOM 846 O O . ALA A 1 111 ? 3.582 1.262 -2.437 1.00 95.12 111 ALA A O 1
ATOM 847 N N . ASN A 1 112 ? 4.883 -0.484 -3.064 1.00 93.12 112 ASN A N 1
ATOM 848 C CA . ASN A 1 112 ? 4.748 -0.304 -4.505 1.00 93.12 112 ASN A CA 1
ATOM 849 C C . ASN A 1 112 ? 5.113 1.125 -4.948 1.00 93.12 112 ASN A C 1
ATOM 851 O O . ASN A 1 112 ? 4.446 1.716 -5.790 1.00 93.12 112 ASN A O 1
ATOM 855 N N . VAL A 1 113 ? 6.193 1.661 -4.357 1.00 91.75 113 VAL A N 1
ATOM 856 C CA . VAL A 1 113 ? 6.914 2.835 -4.882 1.00 91.75 113 VAL A CA 1
ATOM 857 C C . VAL A 1 113 ? 7.493 2.527 -6.252 1.00 91.75 113 VAL A C 1
ATOM 859 O O . VAL A 1 113 ? 7.343 3.306 -7.191 1.00 91.75 113 VAL A O 1
ATOM 862 N N . HIS A 1 114 ? 8.029 1.317 -6.391 1.00 91.25 114 HIS A N 1
ATOM 863 C CA . HIS A 1 114 ? 8.253 0.705 -7.681 1.00 91.25 114 HIS A CA 1
ATOM 864 C C . HIS A 1 114 ? 6.972 0.011 -8.140 1.00 91.25 114 HIS A C 1
ATOM 866 O O . HIS A 1 114 ? 6.518 -0.924 -7.473 1.00 91.25 114 HIS A O 1
ATOM 872 N N . GLY A 1 115 ? 6.398 0.441 -9.266 1.00 86.81 115 GLY A N 1
ATOM 873 C CA . GLY A 1 115 ? 5.086 -0.027 -9.736 1.00 86.81 115 GLY A CA 1
ATOM 874 C C . GLY A 1 115 ? 5.038 -1.524 -10.073 1.00 86.81 115 GLY A C 1
ATOM 875 O O . GLY A 1 115 ? 4.006 -2.166 -9.881 1.00 86.81 115 GLY A O 1
ATOM 876 N N . ASN A 1 116 ? 6.173 -2.121 -10.445 1.00 88.31 116 ASN A N 1
ATOM 877 C CA . ASN A 1 116 ? 6.305 -3.554 -10.731 1.00 88.31 116 ASN A CA 1
ATOM 878 C C . ASN A 1 116 ? 6.548 -4.453 -9.497 1.00 88.31 116 ASN A C 1
ATOM 880 O O . ASN A 1 116 ? 6.489 -5.676 -9.611 1.00 88.31 116 ASN A O 1
ATOM 884 N N . GLU A 1 117 ? 6.786 -3.889 -8.309 1.00 91.31 117 GLU A N 1
ATOM 885 C CA . GLU A 1 117 ? 6.961 -4.638 -7.049 1.00 91.31 117 GLU A CA 1
ATOM 886 C C . GLU A 1 117 ? 5.600 -4.871 -6.367 1.00 91.31 117 GLU A C 1
ATOM 888 O O . GLU A 1 117 ? 5.325 -4.418 -5.250 1.00 91.31 117 GLU A O 1
ATOM 893 N N . ILE A 1 118 ? 4.703 -5.553 -7.087 1.00 91.25 118 ILE A N 1
ATOM 894 C CA . ILE A 1 118 ? 3.272 -5.630 -6.759 1.00 91.25 118 ILE A CA 1
ATOM 895 C C . ILE A 1 118 ? 2.945 -6.371 -5.459 1.00 91.25 118 ILE A C 1
ATOM 897 O O . ILE A 1 118 ? 1.868 -6.162 -4.896 1.00 91.25 118 ILE A O 1
ATOM 901 N N . GLN A 1 119 ? 3.867 -7.202 -4.973 1.00 93.44 119 GLN A N 1
ATOM 902 C CA . GLN A 1 119 ? 3.694 -8.047 -3.793 1.00 93.44 119 GLN A CA 1
ATOM 903 C C . GLN A 1 119 ? 3.509 -7.216 -2.522 1.00 93.44 119 GLN A C 1
ATOM 905 O O . GLN A 1 119 ? 2.738 -7.599 -1.643 1.00 93.44 119 GLN A O 1
ATOM 910 N N . GLY A 1 120 ? 4.177 -6.061 -2.434 1.00 94.50 120 GLY A N 1
ATOM 911 C CA . GLY A 1 120 ? 4.050 -5.174 -1.281 1.00 94.50 120 GLY A CA 1
ATOM 912 C C . GLY A 1 120 ? 2.611 -4.690 -1.078 1.00 94.50 120 GLY A C 1
ATOM 913 O O . GLY A 1 120 ? 2.142 -4.627 0.056 1.00 94.50 120 GLY A O 1
ATOM 914 N N . SER A 1 121 ? 1.881 -4.416 -2.164 1.00 94.69 121 SER A N 1
ATOM 915 C CA . SER A 1 121 ? 0.481 -3.978 -2.089 1.00 94.69 121 SER A CA 1
ATOM 916 C C . SER A 1 121 ? -0.431 -5.049 -1.503 1.00 94.69 121 SER A C 1
ATOM 918 O O . SER A 1 121 ? -1.293 -4.734 -0.684 1.00 94.69 121 SER A O 1
ATOM 920 N N . GLU A 1 122 ? -0.210 -6.315 -1.864 1.00 95.81 122 GLU A N 1
ATOM 921 C CA . GLU A 1 122 ? -0.989 -7.425 -1.307 1.00 95.81 122 GLU A CA 1
ATOM 922 C C . GLU A 1 122 ? -0.687 -7.639 0.172 1.00 95.81 122 GLU A C 1
ATOM 924 O O . GLU A 1 122 ? -1.595 -7.891 0.962 1.00 95.81 122 GLU A O 1
ATOM 929 N N . VAL A 1 123 ? 0.577 -7.480 0.578 1.00 96.50 123 VAL A N 1
ATOM 930 C CA . VAL A 1 123 ? 0.958 -7.531 1.995 1.00 96.50 123 VAL A CA 1
ATOM 931 C C . VAL A 1 123 ? 0.296 -6.392 2.771 1.00 96.50 123 VAL A C 1
ATOM 933 O O . VAL A 1 123 ? -0.190 -6.618 3.880 1.00 96.50 123 VAL A O 1
ATOM 936 N N . SER A 1 124 ? 0.206 -5.190 2.197 1.00 97.00 124 SER A N 1
ATOM 937 C CA . SER A 1 124 ? -0.519 -4.063 2.794 1.00 97.00 124 SER A CA 1
ATOM 938 C C . SER A 1 124 ? -2.013 -4.364 2.965 1.00 97.00 124 SER A C 1
ATOM 940 O O . SER A 1 124 ? -2.554 -4.159 4.055 1.00 97.00 124 SER A O 1
ATOM 942 N N . LEU A 1 125 ? -2.673 -4.917 1.939 1.00 97.25 125 LEU A N 1
ATOM 943 C CA . LEU A 1 125 ? -4.075 -5.343 2.021 1.00 97.25 125 LEU A CA 1
ATOM 944 C C . LEU A 1 125 ? -4.271 -6.427 3.092 1.00 97.25 125 LEU A C 1
ATOM 946 O O . LEU A 1 125 ? -5.140 -6.302 3.961 1.00 97.25 125 LEU A O 1
ATOM 950 N N . TYR A 1 126 ? -3.427 -7.460 3.068 1.00 97.31 126 TYR A N 1
ATOM 951 C CA . TYR A 1 126 ? -3.462 -8.558 4.030 1.00 97.31 126 TYR A CA 1
ATOM 952 C C . TYR A 1 126 ? -3.227 -8.066 5.457 1.00 97.31 126 TYR A C 1
ATOM 954 O O . TYR A 1 126 ? -3.892 -8.523 6.380 1.00 97.31 126 TYR A O 1
ATOM 962 N N . THR A 1 127 ? -2.333 -7.095 5.655 1.00 97.81 127 THR A N 1
ATOM 963 C CA . THR A 1 127 ? -2.055 -6.510 6.972 1.00 97.81 127 THR A CA 1
ATOM 964 C C . THR A 1 127 ? -3.309 -5.873 7.567 1.00 97.81 127 THR A C 1
ATOM 966 O O . THR A 1 127 ? -3.650 -6.160 8.715 1.00 97.81 127 THR A O 1
ATOM 969 N N . ILE A 1 128 ? -4.040 -5.060 6.797 1.00 98.06 128 ILE A N 1
ATOM 970 C CA . ILE A 1 128 ? -5.287 -4.436 7.271 1.00 98.06 128 ILE A CA 1
ATOM 971 C C . ILE A 1 128 ? -6.322 -5.516 7.596 1.00 98.06 128 ILE A C 1
ATOM 973 O O . ILE A 1 128 ? -6.900 -5.511 8.686 1.00 98.06 128 ILE A O 1
ATOM 977 N N . TRP A 1 129 ? -6.534 -6.453 6.669 1.00 97.88 129 TRP A N 1
ATOM 978 C CA . TRP A 1 129 ? -7.481 -7.552 6.841 1.00 97.88 129 TRP A CA 1
ATOM 979 C C . TRP A 1 129 ? -7.165 -8.377 8.094 1.00 97.88 129 TRP A C 1
ATOM 981 O O . TRP A 1 129 ? -8.033 -8.577 8.941 1.00 97.88 129 TRP A O 1
ATOM 991 N N . TYR A 1 130 ? -5.905 -8.768 8.277 1.00 97.38 130 TYR A N 1
ATOM 992 C CA . TYR A 1 130 ? -5.454 -9.589 9.395 1.00 97.38 130 TYR A CA 1
ATOM 993 C C . TYR A 1 130 ? -5.606 -8.872 10.740 1.00 97.38 130 TYR A C 1
ATOM 995 O O . TYR A 1 130 ? -6.050 -9.488 11.713 1.00 97.38 130 TYR A O 1
ATOM 1003 N N . LEU A 1 131 ? -5.288 -7.573 10.808 1.00 97.81 131 LEU A N 1
ATOM 1004 C CA . LEU A 1 131 ? -5.489 -6.776 12.019 1.00 97.81 131 LEU A CA 1
ATOM 1005 C C . LEU A 1 131 ? -6.971 -6.689 12.398 1.00 97.81 131 LEU A C 1
ATOM 1007 O O . LEU A 1 131 ? -7.300 -6.812 13.575 1.00 97.81 131 LEU A O 1
ATOM 1011 N N . MET A 1 132 ? -7.864 -6.498 11.425 1.00 97.81 132 MET A N 1
ATOM 1012 C CA . MET A 1 132 ? -9.297 -6.341 11.687 1.00 97.81 132 MET A CA 1
ATOM 1013 C C . MET A 1 132 ? -10.001 -7.661 11.993 1.00 97.81 132 MET A C 1
ATOM 1015 O O . MET A 1 132 ? -10.776 -7.737 12.944 1.00 97.81 132 MET A O 1
ATOM 1019 N N . GLU A 1 133 ? -9.706 -8.718 11.240 1.00 96.50 133 GLU A N 1
ATOM 1020 C CA . GLU A 1 133 ? -10.325 -10.034 11.426 1.00 96.50 133 GLU A CA 1
ATOM 1021 C C . GLU A 1 133 ? -9.911 -10.721 12.728 1.00 96.50 133 GLU A C 1
ATOM 1023 O O . GLU A 1 133 ? -10.626 -11.596 13.224 1.00 96.50 133 GLU A O 1
ATOM 1028 N N . ASN A 1 134 ? -8.771 -10.326 13.297 1.00 96.56 134 ASN A N 1
ATOM 1029 C CA . ASN A 1 134 ? -8.277 -10.862 14.561 1.00 96.56 134 ASN A CA 1
ATOM 1030 C C . ASN A 1 134 ? -8.392 -9.881 15.737 1.00 96.56 134 ASN A C 1
ATOM 1032 O O . ASN A 1 134 ? -8.056 -10.245 16.871 1.00 96.56 134 ASN A O 1
ATOM 1036 N N . TYR A 1 135 ? -8.896 -8.666 15.509 1.00 96.75 135 TYR A N 1
ATOM 1037 C CA . TYR A 1 135 ? -9.205 -7.727 16.583 1.00 96.75 135 TYR A CA 1
ATOM 1038 C C . TYR A 1 135 ? -10.301 -8.301 17.492 1.00 96.75 135 TYR A C 1
ATOM 1040 O O . TYR A 1 135 ? -11.360 -8.721 17.029 1.00 96.75 135 TYR A O 1
ATOM 1048 N N . GLY A 1 136 ? -10.038 -8.359 18.798 1.00 95.31 136 GLY A N 1
ATOM 1049 C CA . GLY A 1 136 ? -10.912 -8.998 19.785 1.00 95.31 136 GLY A CA 1
ATOM 1050 C C . GLY A 1 136 ? -10.838 -10.530 19.819 1.00 95.31 136 GLY A C 1
ATOM 1051 O O . GLY A 1 136 ? -11.519 -11.140 20.639 1.00 95.31 136 GLY A O 1
ATOM 1052 N N . ARG A 1 137 ? -10.022 -11.158 18.959 1.00 94.44 137 ARG A N 1
ATOM 1053 C CA . ARG A 1 137 ? -9.782 -12.615 18.950 1.00 94.44 137 ARG A CA 1
ATOM 1054 C C . ARG A 1 137 ? -8.383 -12.975 19.438 1.00 94.44 137 ARG A C 1
ATOM 1056 O O . ARG A 1 137 ? -8.222 -13.942 20.173 1.00 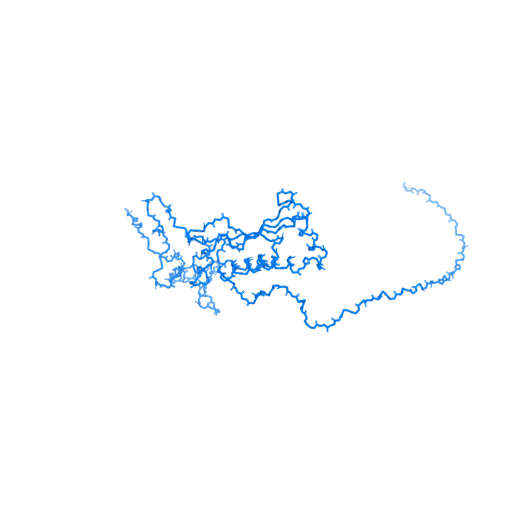94.44 137 ARG A O 1
ATOM 1063 N N . ILE A 1 138 ? -7.380 -12.204 19.017 1.00 96.94 138 ILE A N 1
ATOM 1064 C CA . ILE A 1 138 ? -5.982 -12.381 19.416 1.00 96.94 138 ILE A CA 1
ATOM 1065 C C . ILE A 1 138 ? -5.581 -11.196 20.295 1.00 96.94 138 ILE A C 1
ATOM 1067 O O . ILE A 1 138 ? -5.606 -10.044 19.853 1.00 96.94 138 ILE A O 1
ATOM 1071 N N . ASP A 1 139 ? -5.174 -11.472 21.534 1.00 97.81 139 ASP A N 1
ATOM 1072 C CA . ASP A 1 139 ? -4.861 -10.438 22.532 1.00 97.81 139 ASP A CA 1
ATOM 1073 C C . ASP A 1 139 ? -3.751 -9.491 22.070 1.00 97.81 139 ASP A C 1
ATOM 1075 O O . ASP A 1 139 ? -3.852 -8.275 22.231 1.00 97.81 139 ASP A O 1
ATOM 1079 N N . GLN A 1 140 ? -2.707 -10.030 21.434 1.00 97.88 140 GLN A N 1
ATOM 1080 C CA . GLN A 1 140 ? -1.592 -9.232 20.917 1.00 97.88 140 GLN A CA 1
ATOM 1081 C C . GLN A 1 140 ? -2.033 -8.265 19.810 1.00 97.88 140 GLN A C 1
ATOM 1083 O O . GLN A 1 140 ? -1.602 -7.114 19.806 1.00 97.88 140 GLN A O 1
ATOM 1088 N N . ILE A 1 141 ? -2.925 -8.693 18.911 1.00 97.88 141 ILE A N 1
ATOM 1089 C CA . ILE A 1 141 ? -3.462 -7.848 17.831 1.00 97.88 141 ILE A CA 1
ATOM 1090 C C . ILE A 1 141 ? -4.416 -6.802 18.400 1.00 97.88 141 ILE A C 1
ATOM 1092 O O . ILE A 1 141 ? -4.348 -5.631 18.037 1.00 97.88 141 ILE A O 1
ATOM 1096 N N . THR A 1 142 ? -5.257 -7.201 19.352 1.00 98.19 142 THR A N 1
ATOM 1097 C CA . THR A 1 142 ? -6.166 -6.289 20.055 1.00 98.19 142 THR A CA 1
ATOM 1098 C C . THR A 1 142 ? -5.386 -5.182 20.753 1.00 98.19 142 THR A C 1
ATOM 1100 O O . THR A 1 142 ? -5.689 -4.001 20.585 1.00 98.19 142 THR A O 1
ATOM 1103 N N . ARG A 1 143 ? -4.326 -5.552 21.478 1.00 97.94 143 ARG A N 1
ATOM 1104 C CA . ARG A 1 143 ? -3.401 -4.607 22.101 1.00 97.94 143 ARG A CA 1
ATOM 1105 C C . ARG A 1 143 ? -2.759 -3.691 21.062 1.00 97.94 143 ARG A C 1
ATOM 1107 O O . ARG A 1 143 ? -2.730 -2.482 21.262 1.00 97.94 143 ARG A O 1
ATOM 1114 N N . LEU A 1 144 ? -2.284 -4.250 19.953 1.00 97.81 144 LEU A N 1
ATOM 1115 C CA . LEU A 1 144 ? -1.618 -3.494 18.900 1.00 97.81 144 LEU A CA 1
ATOM 1116 C C . LEU A 1 144 ? -2.533 -2.415 18.290 1.00 97.81 144 LEU A C 1
ATOM 1118 O O . LEU A 1 144 ? -2.138 -1.255 18.227 1.00 97.81 144 LEU A O 1
ATOM 1122 N N . VAL A 1 145 ? -3.769 -2.764 17.922 1.00 98.12 145 VAL A N 1
ATOM 1123 C CA . VAL A 1 145 ? -4.770 -1.821 17.375 1.00 98.12 145 VAL A CA 1
ATOM 1124 C C . VAL A 1 145 ? -5.219 -0.788 18.420 1.00 98.12 145 VAL A C 1
ATOM 1126 O O . VAL A 1 145 ? -5.509 0.365 18.093 1.00 98.12 145 VAL A O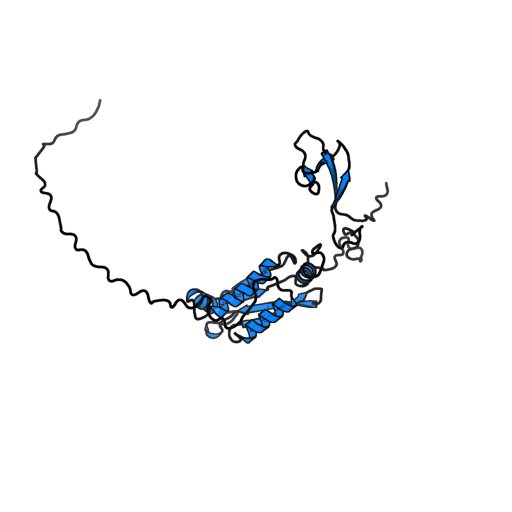 1
ATOM 1129 N N . ASN A 1 146 ? -5.265 -1.175 19.696 1.00 98.12 146 ASN A N 1
ATOM 1130 C CA . ASN A 1 146 ? -5.621 -0.266 20.783 1.00 98.12 146 ASN A CA 1
ATOM 1131 C C . ASN A 1 146 ? -4.518 0.762 21.060 1.00 98.12 146 ASN A C 1
ATOM 1133 O O . ASN A 1 146 ? -4.817 1.938 21.258 1.00 98.12 146 ASN A O 1
ATOM 1137 N N . GLU A 1 147 ? -3.253 0.353 21.076 1.00 97.94 147 GLU A N 1
ATOM 1138 C CA . GLU A 1 147 ? -2.154 1.223 21.496 1.00 97.94 147 GLU A CA 1
ATOM 1139 C C . GLU A 1 147 ? -1.437 1.954 20.350 1.00 97.94 147 GLU A C 1
ATOM 1141 O O . GLU A 1 147 ? -0.581 2.799 20.624 1.00 97.94 147 GLU A O 1
ATOM 1146 N N . ARG A 1 148 ? -1.703 1.614 19.084 1.00 98.19 148 ARG A N 1
ATOM 1147 C CA . ARG A 1 148 ? -1.034 2.204 17.912 1.00 98.19 148 ARG A CA 1
ATOM 1148 C C . ARG A 1 148 ? -2.033 2.727 16.888 1.00 98.19 148 ARG A C 1
ATOM 1150 O O . ARG A 1 148 ? -3.224 2.419 16.942 1.00 98.19 148 ARG A O 1
ATOM 1157 N N . VAL A 1 149 ? -1.517 3.530 15.965 1.00 98.50 149 VAL A N 1
ATOM 1158 C CA . VAL A 1 149 ? -2.203 3.946 14.736 1.00 98.50 149 VAL A CA 1
ATOM 1159 C C . VAL A 1 149 ? -1.438 3.386 13.550 1.00 98.50 149 VAL A C 1
ATOM 1161 O O . VAL A 1 149 ? -0.209 3.399 13.559 1.00 98.50 149 VAL A O 1
ATOM 1164 N N . PHE A 1 150 ? -2.149 2.897 12.539 1.00 98.56 150 PHE A N 1
ATOM 1165 C CA . PHE A 1 150 ? -1.535 2.460 11.287 1.00 98.56 150 PHE A CA 1
ATOM 1166 C C 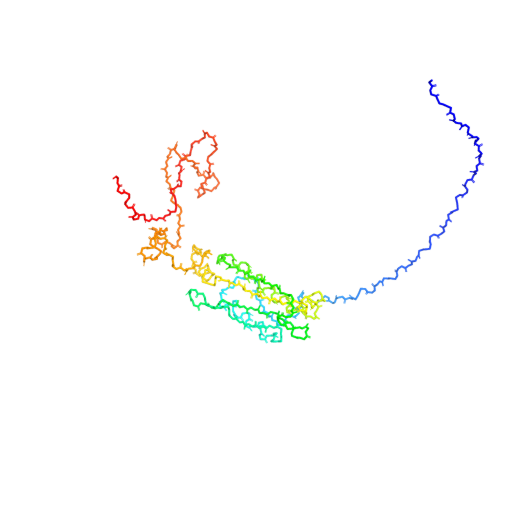. PHE A 1 150 ? -2.005 3.348 10.151 1.00 98.56 150 PHE A C 1
ATOM 1168 O O . PHE A 1 150 ? -3.205 3.555 9.990 1.00 98.56 150 PHE A O 1
ATOM 1175 N N . TYR A 1 151 ? -1.061 3.824 9.354 1.00 98.50 151 TYR A N 1
ATOM 1176 C CA . TYR A 1 151 ? -1.315 4.484 8.084 1.00 98.50 151 TYR A CA 1
ATOM 1177 C C . TYR A 1 151 ? -0.817 3.549 6.993 1.00 98.50 151 TYR A C 1
ATOM 1179 O O . TYR A 1 151 ? 0.386 3.316 6.897 1.00 98.50 151 TYR A O 1
ATOM 1187 N N . VAL A 1 152 ? -1.733 2.962 6.230 1.00 98.56 152 VAL A N 1
ATOM 1188 C CA . VAL A 1 152 ? -1.402 1.945 5.230 1.00 98.56 152 VAL A CA 1
ATOM 1189 C C . VAL A 1 152 ? -1.720 2.466 3.838 1.00 98.56 152 VAL A C 1
ATOM 1191 O O . VAL A 1 152 ? -2.884 2.710 3.512 1.00 98.56 152 VAL A O 1
ATOM 1194 N N . VAL A 1 153 ? -0.681 2.604 3.020 1.00 98.00 153 VAL A N 1
ATOM 1195 C CA . VAL A 1 153 ? -0.752 3.017 1.618 1.00 98.00 153 VAL A CA 1
ATOM 1196 C C . VAL A 1 153 ? -0.350 1.817 0.753 1.00 98.00 153 VAL A C 1
ATOM 1198 O O . VAL A 1 153 ? 0.827 1.457 0.701 1.00 98.00 153 VAL A O 1
ATOM 1201 N N . PRO A 1 154 ? -1.298 1.132 0.091 1.00 95.94 154 PRO A N 1
ATOM 1202 C CA . PRO A 1 154 ? -0.995 -0.085 -0.655 1.00 95.94 154 PRO A CA 1
ATOM 1203 C C . PRO A 1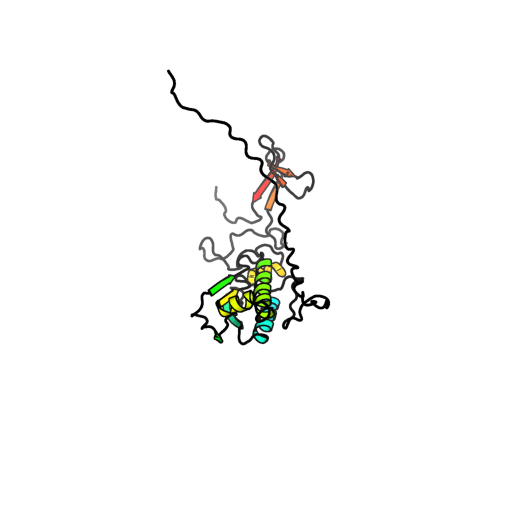 154 ? -0.192 0.199 -1.926 1.00 95.94 154 PRO A C 1
ATOM 1205 O O . PRO A 1 154 ? 0.529 -0.680 -2.387 1.00 95.94 154 PRO A O 1
ATOM 1208 N N . THR A 1 155 ? -0.307 1.395 -2.501 1.00 95.06 155 THR A N 1
ATOM 1209 C CA . THR A 1 155 ? 0.504 1.814 -3.643 1.00 95.06 155 THR A CA 1
ATOM 1210 C C . THR A 1 155 ? 0.673 3.327 -3.650 1.00 95.06 155 THR A C 1
ATOM 1212 O O . THR A 1 155 ? -0.311 4.066 -3.613 1.00 95.06 155 THR A O 1
ATOM 1215 N N . VAL A 1 156 ? 1.925 3.786 -3.661 1.00 94.06 156 VAL A N 1
ATOM 1216 C CA . VAL A 1 156 ? 2.261 5.203 -3.889 1.00 94.06 156 VAL A CA 1
ATOM 1217 C C . VAL A 1 156 ? 2.465 5.507 -5.377 1.00 94.06 156 VAL A C 1
ATOM 1219 O O . VAL A 1 156 ? 2.346 6.660 -5.780 1.00 94.06 156 VAL A O 1
ATOM 1222 N N . ASN A 1 157 ? 2.694 4.478 -6.204 1.00 93.50 157 ASN A N 1
ATOM 1223 C CA . ASN A 1 157 ? 2.764 4.561 -7.664 1.00 93.50 157 ASN A CA 1
ATOM 1224 C C . ASN A 1 157 ? 1.621 3.750 -8.319 1.00 93.50 157 ASN A C 1
ATOM 1226 O O . ASN A 1 157 ? 1.865 2.705 -8.937 1.00 93.50 157 ASN A O 1
ATOM 1230 N N . PRO A 1 158 ? 0.354 4.202 -8.196 1.00 92.69 158 PRO A N 1
ATOM 1231 C CA . PRO A 1 158 ? -0.783 3.487 -8.771 1.00 92.69 158 PRO A CA 1
ATOM 1232 C C . PRO A 1 158 ? -0.730 3.432 -10.304 1.00 92.69 158 PRO A C 1
ATOM 1234 O O . PRO A 1 158 ? -1.239 2.482 -10.890 1.00 92.69 158 PRO A O 1
ATOM 1237 N N . ASP A 1 159 ? -0.108 4.413 -10.964 1.00 90.06 159 ASP A N 1
ATOM 1238 C CA . ASP A 1 159 ? 0.001 4.435 -12.427 1.00 90.06 159 ASP A CA 1
ATOM 1239 C C . ASP A 1 159 ? 0.960 3.352 -12.930 1.00 90.06 159 ASP A C 1
ATOM 1241 O O . ASP A 1 159 ? 0.580 2.559 -13.791 1.00 90.06 159 ASP A O 1
ATOM 1245 N N . GLY A 1 160 ? 2.157 3.256 -12.338 1.00 89.38 160 GLY A N 1
ATOM 1246 C CA . GLY A 1 160 ? 3.129 2.212 -12.667 1.00 89.38 160 GLY A CA 1
ATOM 1247 C C . GLY A 1 160 ? 2.606 0.811 -12.352 1.00 89.38 160 GLY A C 1
ATOM 1248 O O . GLY A 1 160 ? 2.837 -0.122 -13.117 1.00 89.38 160 GLY A O 1
ATOM 1249 N N . ARG A 1 161 ? 1.826 0.647 -11.274 1.00 90.69 161 ARG A N 1
ATOM 1250 C CA . ARG A 1 161 ? 1.161 -0.631 -10.971 1.00 90.69 161 ARG A CA 1
ATOM 1251 C C . ARG A 1 161 ? 0.195 -1.057 -12.069 1.00 90.69 161 ARG A C 1
ATOM 1253 O O . ARG A 1 161 ? 0.240 -2.195 -12.533 1.00 90.69 161 ARG A O 1
ATOM 1260 N N . ASP A 1 162 ? -0.710 -0.158 -12.443 1.00 88.19 162 ASP A N 1
ATOM 1261 C CA . ASP A 1 162 ? -1.711 -0.436 -13.469 1.00 88.19 162 ASP A CA 1
ATOM 1262 C C . ASP A 1 162 ? -1.030 -0.727 -14.813 1.00 88.19 162 ASP A C 1
ATOM 1264 O O . ASP A 1 162 ? -1.438 -1.655 -15.510 1.00 88.19 162 ASP A O 1
ATOM 1268 N N . HIS A 1 163 ? 0.034 0.014 -15.140 1.00 86.75 163 HIS A N 1
ATOM 1269 C CA . HIS A 1 163 ? 0.853 -0.232 -16.323 1.00 86.75 163 HIS A CA 1
ATOM 1270 C C . HIS A 1 163 ? 1.509 -1.618 -16.286 1.00 86.75 163 HIS A C 1
ATOM 1272 O O . HIS A 1 163 ? 1.454 -2.344 -17.275 1.00 86.75 163 HIS A O 1
ATOM 1278 N N . PHE A 1 164 ? 2.048 -2.038 -15.138 1.00 89.19 164 PHE A N 1
ATOM 1279 C CA . PHE A 1 164 ? 2.646 -3.364 -14.991 1.00 89.19 164 PHE A CA 1
ATOM 1280 C C . PHE A 1 164 ? 1.641 -4.499 -15.216 1.00 89.19 164 PHE A C 1
ATOM 1282 O O . PHE A 1 164 ? 1.964 -5.491 -15.861 1.00 89.19 164 PHE A O 1
ATOM 1289 N N . LEU A 1 165 ? 0.424 -4.363 -14.682 1.00 88.19 165 LEU A N 1
ATOM 1290 C CA . LEU A 1 165 ? -0.596 -5.413 -14.753 1.00 88.19 165 LEU A CA 1
ATOM 1291 C C . LEU A 1 165 ? -1.332 -5.464 -16.100 1.00 88.19 165 LEU A C 1
ATOM 1293 O O . LEU A 1 165 ? -1.849 -6.520 -16.462 1.00 88.19 165 LEU A O 1
ATOM 1297 N N . LYS A 1 166 ? -1.419 -4.338 -16.820 1.00 86.19 166 LYS A N 1
ATOM 1298 C CA . LYS A 1 166 ? -2.195 -4.216 -18.071 1.00 86.19 166 LYS A CA 1
ATOM 1299 C C . LYS A 1 166 ? -1.323 -4.114 -19.326 1.00 86.19 166 LYS A C 1
ATOM 1301 O O . LYS A 1 166 ? -1.826 -4.363 -20.418 1.00 86.19 166 LYS A O 1
ATOM 1306 N N . GLY A 1 167 ? -0.061 -3.717 -19.182 1.00 78.19 167 GLY A N 1
ATOM 1307 C CA . GLY A 1 167 ? 0.892 -3.503 -20.269 1.00 78.19 167 GLY A CA 1
ATOM 1308 C C . GLY A 1 167 ? 1.952 -4.600 -20.375 1.00 78.19 167 GLY A C 1
ATOM 1309 O O . GLY A 1 167 ? 1.796 -5.707 -19.867 1.00 78.19 167 GLY A O 1
ATOM 1310 N N . THR A 1 168 ? 3.059 -4.277 -21.043 1.00 70.25 168 THR A N 1
ATOM 1311 C CA . THR A 1 168 ? 4.208 -5.182 -21.251 1.00 70.25 168 THR A CA 1
ATOM 1312 C C . THR A 1 168 ? 5.053 -5.383 -19.991 1.00 70.25 168 THR A C 1
ATOM 1314 O O . THR A 1 168 ? 5.928 -6.246 -19.951 1.00 70.25 168 THR A O 1
ATOM 1317 N N . GLY A 1 169 ? 4.824 -4.568 -18.959 1.00 66.38 169 GLY A N 1
ATOM 1318 C CA . GLY A 1 169 ? 5.609 -4.553 -17.730 1.00 66.38 169 GLY A CA 1
ATOM 1319 C C . GLY A 1 169 ? 6.900 -3.732 -17.817 1.00 66.38 169 GLY A C 1
ATOM 1320 O O . GLY A 1 169 ? 7.400 -3.315 -16.767 1.00 66.38 169 GLY A O 1
ATOM 1321 N N . SER A 1 170 ? 7.398 -3.413 -19.018 1.00 64.94 170 SER A N 1
ATOM 1322 C CA . SER A 1 170 ? 8.554 -2.520 -19.194 1.00 64.94 170 SER A CA 1
ATOM 1323 C C . SER A 1 170 ? 8.222 -1.091 -18.757 1.00 64.94 170 SER A C 1
ATOM 1325 O O . SER A 1 170 ? 7.063 -0.690 -18.790 1.00 64.94 170 SER A O 1
ATOM 1327 N N . GLY A 1 171 ? 9.195 -0.345 -18.231 1.00 68.75 171 GLY A N 1
ATOM 1328 C CA . GLY A 1 171 ? 8.987 1.029 -17.738 1.00 68.75 171 GLY A CA 1
ATOM 1329 C C . GLY A 1 171 ? 8.093 1.175 -16.493 1.00 68.75 171 GLY A C 1
ATOM 1330 O O . GLY A 1 171 ? 8.022 2.248 -15.911 1.00 68.75 171 GLY A O 1
ATOM 1331 N N . SER A 1 172 ? 7.471 0.097 -16.003 1.00 78.81 172 SER A N 1
ATOM 1332 C CA . SER A 1 172 ? 6.483 0.152 -14.908 1.00 78.81 172 SER A CA 1
ATOM 1333 C C . SER A 1 172 ? 7.091 0.345 -13.515 1.00 78.81 172 SER A C 1
ATOM 1335 O O . SER A 1 172 ? 6.381 0.362 -12.509 1.00 78.81 172 SER A O 1
ATOM 1337 N N . ARG A 1 173 ? 8.425 0.394 -13.420 1.00 81.38 173 ARG A N 1
ATOM 1338 C CA . ARG A 1 173 ? 9.131 0.582 -12.151 1.00 81.38 173 ARG A CA 1
ATOM 1339 C C . ARG A 1 173 ? 8.944 2.011 -11.648 1.00 81.38 173 ARG A C 1
ATOM 1341 O O . ARG A 1 173 ? 8.595 2.189 -10.487 1.00 81.38 173 ARG A O 1
ATOM 1348 N N . THR A 1 174 ? 9.167 3.004 -12.498 1.00 79.00 174 THR A N 1
ATOM 1349 C CA . THR A 1 174 ? 9.142 4.423 -12.119 1.00 79.00 174 THR A CA 1
ATOM 1350 C C . THR A 1 174 ? 7.731 4.997 -12.282 1.00 79.00 174 THR A C 1
ATOM 1352 O O . THR A 1 174 ? 6.845 4.356 -12.847 1.00 79.00 174 THR A O 1
ATOM 1355 N N . GLY A 1 175 ? 7.468 6.169 -11.703 1.00 67.06 175 GLY A N 1
ATOM 1356 C CA . GLY A 1 175 ? 6.246 6.909 -12.011 1.00 67.06 175 GLY A CA 1
ATOM 1357 C C . GLY A 1 175 ? 6.268 7.380 -13.465 1.00 67.06 175 GLY A C 1
ATOM 1358 O O . GLY A 1 175 ? 7.304 7.830 -13.941 1.00 67.06 175 GLY A O 1
ATOM 1359 N N . HIS A 1 176 ? 5.131 7.297 -14.153 1.00 68.00 176 HIS A N 1
ATOM 1360 C CA . HIS A 1 176 ? 4.967 7.808 -15.519 1.00 68.00 176 HIS A CA 1
ATOM 1361 C C . HIS A 1 176 ? 4.715 9.323 -15.493 1.00 68.00 176 HIS A C 1
ATOM 1363 O O . HIS A 1 176 ? 3.620 9.788 -15.811 1.00 68.00 176 HIS A O 1
ATOM 1369 N N . VAL A 1 177 ? 5.698 10.073 -14.996 1.00 67.69 177 VAL A N 1
ATOM 1370 C CA . VAL A 1 177 ? 5.725 11.538 -15.048 1.00 67.69 177 VAL A CA 1
ATOM 1371 C C . VAL A 1 177 ? 6.656 11.912 -16.196 1.00 67.69 177 VAL A C 1
ATOM 1373 O O . VAL A 1 177 ? 7.780 11.419 -16.171 1.00 67.69 177 VAL A O 1
ATOM 1376 N N . PRO A 1 178 ? 6.227 12.752 -17.154 1.00 66.69 178 PRO A N 1
ATOM 1377 C CA . PRO A 1 178 ? 7.122 13.238 -18.195 1.00 66.69 178 PRO A CA 1
ATOM 1378 C C . PRO A 1 178 ? 8.301 13.988 -17.574 1.00 66.69 178 PRO A C 1
ATOM 1380 O O . PRO A 1 178 ? 8.083 14.860 -16.720 1.00 66.69 178 PRO A O 1
ATOM 1383 N N . VAL A 1 179 ? 9.524 13.639 -17.968 1.00 65.62 179 VAL A N 1
ATOM 1384 C CA . VAL A 1 179 ? 10.749 14.288 -17.491 1.00 65.62 179 VAL A CA 1
ATOM 1385 C C . VAL A 1 179 ? 11.431 14.989 -18.663 1.00 65.62 179 VAL A C 1
ATOM 1387 O O . VAL A 1 179 ? 11.662 14.401 -19.711 1.00 65.62 179 VAL A O 1
ATOM 1390 N N . ASP A 1 180 ? 11.718 16.274 -18.477 1.00 66.06 180 ASP A N 1
ATOM 1391 C CA . ASP A 1 180 ? 12.577 17.067 -19.358 1.00 66.06 180 ASP A CA 1
ATOM 1392 C C . ASP A 1 180 ? 13.998 17.000 -18.771 1.00 66.06 180 ASP A C 1
ATOM 1394 O O . ASP A 1 180 ? 14.317 17.701 -17.803 1.00 66.06 180 ASP A O 1
ATOM 1398 N N . ASP A 1 181 ? 14.790 16.037 -19.255 1.00 65.56 181 ASP A N 1
ATOM 1399 C CA . ASP A 1 181 ? 16.100 15.683 -18.691 1.00 65.56 181 ASP A CA 1
ATOM 1400 C C . ASP A 1 181 ? 17.210 16.690 -19.066 1.00 65.56 181 ASP A C 1
ATOM 1402 O O . ASP A 1 181 ? 18.213 16.784 -18.345 1.00 65.56 181 ASP A O 1
ATOM 1406 N N . ASP A 1 182 ? 17.039 17.476 -20.135 1.00 60.00 182 ASP A N 1
ATOM 1407 C CA . ASP A 1 182 ? 18.020 18.458 -20.622 1.00 60.00 182 ASP A CA 1
ATOM 1408 C C . ASP A 1 182 ? 17.536 19.926 -20.561 1.00 60.00 182 ASP A C 1
ATOM 1410 O O . ASP A 1 182 ? 18.316 20.862 -20.780 1.00 60.00 182 ASP A O 1
ATOM 1414 N N . ASN A 1 183 ? 16.301 20.135 -20.098 1.00 61.75 183 ASN A N 1
ATOM 1415 C CA . ASN A 1 183 ? 15.652 21.419 -19.856 1.00 61.75 183 ASN A CA 1
ATOM 1416 C C . ASN A 1 183 ? 15.455 22.244 -21.144 1.00 61.75 183 ASN A C 1
ATOM 1418 O O . ASN A 1 183 ? 15.560 23.483 -21.118 1.00 61.75 183 ASN A O 1
ATOM 1422 N N . ASP A 1 184 ? 15.184 21.576 -22.266 1.00 65.81 184 ASP A N 1
ATOM 1423 C CA . ASP A 1 184 ? 14.919 22.201 -23.564 1.00 65.81 184 ASP A CA 1
ATOM 1424 C C . ASP A 1 184 ? 13.426 22.525 -23.799 1.00 65.81 184 ASP A C 1
ATOM 1426 O O . ASP A 1 184 ? 13.070 23.263 -24.728 1.00 65.81 184 ASP A O 1
ATOM 1430 N N . GLY A 1 185 ? 12.561 22.090 -22.877 1.00 64.31 185 GLY A N 1
ATOM 1431 C CA . GLY A 1 185 ? 11.122 22.312 -22.898 1.00 64.31 185 GLY A CA 1
ATOM 1432 C C . GLY A 1 185 ? 10.316 21.188 -23.551 1.00 64.31 185 GLY A C 1
ATOM 1433 O O . GLY A 1 185 ? 9.083 21.300 -23.584 1.00 64.31 185 GLY A O 1
ATOM 1434 N N . ALA A 1 186 ? 10.964 20.131 -24.040 1.00 58.31 186 ALA A N 1
ATOM 1435 C CA . ALA A 1 186 ? 10.345 18.882 -24.449 1.00 58.31 186 ALA A CA 1
ATOM 1436 C C . ALA A 1 186 ? 10.577 17.800 -23.379 1.00 58.31 186 ALA A C 1
ATOM 1438 O O . ALA A 1 186 ? 11.612 17.737 -22.732 1.00 58.31 186 ALA A O 1
ATOM 1439 N N . ALA A 1 187 ? 9.569 16.963 -23.132 1.00 62.34 187 ALA A N 1
ATOM 1440 C CA . ALA A 1 187 ? 9.676 15.885 -22.152 1.00 62.34 187 ALA A CA 1
ATOM 1441 C C . ALA A 1 187 ? 9.811 14.539 -22.868 1.00 62.34 187 ALA A C 1
ATOM 1443 O O . ALA A 1 187 ? 9.126 14.310 -23.865 1.00 62.34 187 ALA A O 1
ATOM 1444 N N . ASP A 1 188 ? 10.631 13.650 -22.306 1.00 60.03 188 ASP A N 1
ATOM 1445 C CA . ASP A 1 188 ? 10.828 12.263 -22.738 1.00 60.03 188 ASP A CA 1
ATOM 1446 C C . ASP A 1 188 ? 11.392 12.083 -24.177 1.00 60.03 188 ASP A C 1
ATOM 1448 O O . ASP A 1 188 ? 11.158 11.040 -24.788 1.00 60.03 188 ASP A O 1
ATOM 1452 N N . GLU A 1 189 ? 12.132 13.056 -24.739 1.00 55.69 189 GLU A N 1
ATOM 1453 C CA . GLU A 1 189 ? 12.692 12.964 -26.112 1.00 55.69 189 GLU A CA 1
ATOM 1454 C C . GLU A 1 189 ? 14.046 12.229 -26.209 1.00 55.69 189 GLU A C 1
ATOM 1456 O O . GLU A 1 189 ? 14.389 11.721 -27.275 1.00 55.69 189 GLU A O 1
ATOM 1461 N N . ASP A 1 190 ? 14.778 12.098 -25.099 1.00 58.25 190 ASP A N 1
ATOM 1462 C CA . ASP A 1 190 ? 16.140 11.530 -25.066 1.00 58.25 190 ASP A CA 1
ATOM 1463 C C . ASP A 1 190 ? 16.214 10.121 -24.451 1.00 58.25 190 ASP A C 1
ATOM 1465 O O . ASP A 1 190 ? 17.278 9.637 -24.043 1.00 58.25 190 ASP A O 1
ATOM 1469 N N . GLY A 1 191 ? 15.060 9.464 -24.347 1.00 58.19 191 GLY A N 1
ATOM 1470 C CA . GLY A 1 191 ? 14.933 8.122 -23.803 1.00 58.19 191 GLY A CA 1
ATOM 1471 C C . GLY A 1 191 ? 15.346 7.020 -24.777 1.00 58.19 191 GLY A C 1
ATOM 1472 O O . GLY A 1 191 ? 15.627 7.219 -25.957 1.00 58.19 191 GLY A O 1
ATOM 1473 N N . ASP A 1 192 ? 15.342 5.802 -24.257 1.00 61.16 192 ASP A N 1
ATOM 1474 C CA . ASP A 1 192 ? 15.415 4.605 -25.075 1.00 61.16 192 ASP A CA 1
ATOM 1475 C C . ASP A 1 192 ? 14.172 4.532 -26.001 1.00 61.16 192 ASP A C 1
ATOM 1477 O O . ASP A 1 192 ? 13.037 4.533 -25.519 1.00 61.16 192 ASP A O 1
ATOM 1481 N N . ASP A 1 193 ? 14.366 4.467 -27.323 1.00 66.06 193 ASP A N 1
ATOM 1482 C CA . ASP A 1 193 ? 13.297 4.223 -28.307 1.00 66.06 193 ASP A CA 1
ATOM 1483 C C . ASP A 1 193 ? 13.083 2.729 -28.508 1.00 66.06 193 ASP A C 1
ATOM 1485 O O . ASP A 1 193 ? 13.999 2.002 -28.900 1.00 66.06 193 ASP A O 1
ATOM 1489 N N . ASP A 1 194 ? 11.832 2.295 -28.386 1.00 66.31 194 ASP A N 1
ATOM 1490 C CA . ASP A 1 194 ? 11.401 0.973 -28.829 1.00 66.31 194 ASP A CA 1
ATOM 1491 C C . ASP A 1 194 ? 11.466 0.880 -30.365 1.00 66.31 194 ASP A C 1
ATOM 1493 O O . ASP A 1 194 ? 10.491 1.118 -31.086 1.00 66.31 194 ASP A O 1
ATOM 1497 N N . LEU A 1 195 ? 12.648 0.530 -30.879 1.00 67.94 195 LEU A N 1
ATOM 1498 C CA . LEU A 1 195 ? 12.945 0.461 -32.312 1.00 67.94 195 LEU A CA 1
ATOM 1499 C C . LEU A 1 195 ? 12.085 -0.574 -33.045 1.00 67.94 195 LEU A C 1
ATOM 1501 O O . LEU A 1 195 ? 11.985 -0.540 -34.276 1.00 67.94 195 LEU A O 1
ATOM 1505 N N . ASN A 1 196 ? 11.517 -1.531 -32.315 1.00 74.19 196 ASN A N 1
ATOM 1506 C CA . ASN A 1 196 ? 10.825 -2.677 -32.881 1.00 74.19 196 ASN A CA 1
ATOM 1507 C C . ASN A 1 196 ? 9.302 -2.667 -32.609 1.00 74.19 196 ASN A C 1
ATOM 1509 O O . ASN A 1 196 ? 8.574 -3.470 -33.200 1.00 74.19 196 ASN A O 1
ATOM 1513 N N . GLY A 1 197 ? 8.815 -1.715 -31.810 1.00 72.38 197 GLY A N 1
ATOM 1514 C CA . GLY A 1 197 ? 7.401 -1.463 -31.541 1.00 72.38 197 GLY A CA 1
ATOM 1515 C C . GLY A 1 197 ? 6.727 -2.514 -30.654 1.00 72.38 197 GLY A C 1
ATOM 1516 O O . GLY A 1 197 ? 5.508 -2.688 -30.747 1.00 72.38 197 GLY A O 1
ATOM 1517 N N . ASN A 1 198 ? 7.485 -3.268 -29.851 1.00 74.12 198 ASN A N 1
ATOM 1518 C CA . ASN A 1 198 ? 6.948 -4.326 -28.986 1.00 74.12 198 ASN A CA 1
ATOM 1519 C C . ASN A 1 198 ? 6.538 -3.847 -27.576 1.00 74.12 198 ASN A C 1
ATOM 1521 O O . ASN A 1 198 ? 6.038 -4.648 -26.782 1.00 74.12 198 ASN A O 1
ATOM 1525 N N . GLY A 1 199 ? 6.728 -2.565 -27.267 1.00 65.56 199 GLY A N 1
ATOM 1526 C CA . GLY A 1 199 ? 6.459 -1.925 -25.984 1.00 65.56 199 GLY A CA 1
ATOM 1527 C C . GLY A 1 199 ? 7.477 -2.248 -24.887 1.00 65.56 199 GLY A C 1
ATOM 1528 O O . GLY A 1 199 ? 7.145 -2.125 -23.705 1.00 65.56 199 GLY A O 1
ATOM 1529 N N . VAL A 1 200 ? 8.678 -2.719 -25.229 1.00 70.62 200 VAL A N 1
ATOM 1530 C CA . VAL A 1 200 ? 9.742 -3.090 -24.290 1.00 70.62 200 VAL A CA 1
ATOM 1531 C C . VAL A 1 200 ? 11.080 -2.598 -24.805 1.00 70.62 200 VAL A C 1
ATOM 1533 O O . VAL A 1 200 ? 11.564 -3.127 -25.787 1.00 70.62 200 VAL A O 1
ATOM 1536 N N . ILE A 1 201 ? 11.734 -1.722 -24.045 1.00 70.06 201 ILE A N 1
ATOM 1537 C CA . ILE A 1 201 ? 13.130 -1.361 -24.291 1.00 70.06 201 ILE A CA 1
ATOM 1538 C C . ILE A 1 201 ? 14.069 -2.554 -24.067 1.00 70.06 201 ILE A C 1
ATOM 1540 O O . ILE A 1 201 ? 14.295 -2.991 -22.931 1.00 70.06 201 ILE A O 1
ATOM 1544 N N . GLU A 1 202 ? 14.625 -3.083 -25.152 1.00 74.88 202 GLU A N 1
ATOM 1545 C CA . GLU A 1 202 ? 15.598 -4.178 -25.144 1.00 74.88 202 GLU A CA 1
ATOM 1546 C C . GLU A 1 202 ? 17.065 -3.701 -25.157 1.00 74.88 202 GLU A C 1
ATOM 1548 O O . GLU A 1 202 ? 17.383 -2.558 -25.454 1.00 74.88 202 GLU A O 1
ATOM 1553 N N . GLN A 1 203 ? 18.011 -4.598 -24.848 1.00 77.25 203 GLN A N 1
ATOM 1554 C CA . GLN A 1 203 ? 19.445 -4.322 -25.016 1.00 77.25 203 GLN A CA 1
ATOM 1555 C C . GLN A 1 203 ? 19.951 -4.772 -26.386 1.00 77.25 203 GLN A C 1
ATOM 1557 O O . GLN A 1 203 ? 19.798 -5.939 -26.769 1.00 77.25 203 GLN A O 1
ATOM 1562 N N . ILE A 1 204 ? 20.683 -3.894 -27.073 1.00 79.44 204 ILE A N 1
ATOM 1563 C CA . ILE A 1 204 ? 21.286 -4.207 -28.366 1.00 79.44 204 ILE A CA 1
ATOM 1564 C C . ILE A 1 204 ? 22.553 -5.040 -28.165 1.00 79.44 204 ILE A C 1
ATOM 1566 O O . ILE A 1 204 ? 23.553 -4.612 -27.576 1.00 79.44 204 ILE A O 1
ATOM 1570 N N . ARG A 1 205 ? 22.533 -6.247 -28.734 1.00 85.50 205 ARG A N 1
ATOM 1571 C CA . ARG A 1 205 ? 23.673 -7.167 -28.774 1.00 85.50 205 ARG A CA 1
ATOM 1572 C C . ARG A 1 205 ? 24.351 -7.054 -30.132 1.00 85.50 205 ARG A C 1
ATOM 1574 O O . ARG A 1 205 ? 23.742 -7.367 -31.153 1.00 85.50 205 ARG A O 1
ATOM 1581 N N . LYS A 1 206 ? 25.632 -6.691 -30.161 1.00 83.81 206 LYS A N 1
ATOM 1582 C CA . LYS A 1 206 ? 26.426 -6.684 -31.397 1.00 83.81 206 LYS A CA 1
ATOM 1583 C C . LYS A 1 206 ? 27.292 -7.930 -31.467 1.00 83.81 206 LYS A C 1
ATOM 1585 O O . LYS A 1 206 ? 28.064 -8.203 -30.550 1.00 83.81 206 LYS A O 1
ATOM 1590 N N . TYR A 1 207 ? 27.178 -8.664 -32.569 1.00 87.19 207 TYR A N 1
ATOM 1591 C CA . TYR A 1 207 ? 28.072 -9.777 -32.870 1.00 87.19 207 TYR A CA 1
ATOM 1592 C C . TYR A 1 207 ? 29.418 -9.238 -33.379 1.00 87.19 207 TYR A C 1
ATOM 1594 O O . TYR A 1 207 ? 29.480 -8.570 -34.410 1.00 87.19 207 TYR A O 1
ATOM 1602 N N . VAL A 1 208 ? 30.481 -9.502 -32.627 1.00 86.19 208 VAL A N 1
ATOM 1603 C CA . VAL A 1 208 ? 31.874 -9.118 -32.882 1.00 86.19 208 VAL A CA 1
ATOM 1604 C C . VAL A 1 208 ? 32.773 -10.339 -32.632 1.00 86.19 208 VAL A C 1
ATOM 1606 O O . VAL A 1 208 ? 33.354 -10.477 -31.554 1.00 86.19 208 VAL A O 1
ATOM 1609 N N . PRO A 1 209 ? 32.853 -11.277 -33.593 1.00 87.19 209 PRO A N 1
ATOM 1610 C CA . PRO A 1 209 ? 33.496 -12.570 -33.378 1.00 87.19 209 PRO A CA 1
ATOM 1611 C C . PRO A 1 209 ? 34.957 -12.416 -32.943 1.00 87.19 209 PRO A C 1
ATOM 1613 O O . PRO A 1 209 ? 35.734 -11.708 -33.586 1.00 87.19 209 PRO A O 1
ATOM 1616 N N . GLY A 1 210 ? 35.321 -13.061 -31.835 1.00 83.75 210 GLY A N 1
ATOM 1617 C CA . GLY A 1 210 ? 36.666 -13.022 -31.250 1.00 83.75 210 GLY A CA 1
ATOM 1618 C C . GLY A 1 210 ? 37.118 -11.676 -30.666 1.00 83.75 210 GLY A C 1
ATOM 1619 O O . GLY A 1 210 ? 38.268 -11.574 -30.235 1.00 83.75 210 GLY A O 1
ATOM 1620 N N . GLN A 1 211 ? 36.254 -10.658 -30.637 1.00 84.44 211 GLN A N 1
ATOM 1621 C CA . GLN A 1 211 ? 36.547 -9.315 -30.110 1.00 84.44 211 GLN A CA 1
ATOM 1622 C C . GLN A 1 211 ? 35.578 -8.885 -28.997 1.00 84.44 211 GLN A C 1
ATOM 1624 O O . GLN A 1 211 ? 35.673 -7.771 -28.486 1.00 84.44 211 GLN A O 1
ATOM 1629 N N . GLY A 1 212 ? 34.633 -9.749 -28.629 1.00 85.25 212 GLY A N 1
ATOM 1630 C CA . GLY A 1 212 ? 33.641 -9.477 -27.601 1.00 85.25 212 GLY A CA 1
ATOM 1631 C C . GLY A 1 212 ? 34.089 -9.848 -26.193 1.00 85.25 212 GLY A C 1
ATOM 1632 O O . GLY A 1 212 ? 35.079 -10.547 -25.979 1.00 85.25 212 GLY A O 1
ATOM 1633 N N . THR A 1 213 ? 33.304 -9.406 -25.217 1.00 85.88 213 THR A N 1
ATOM 1634 C CA . THR A 1 213 ? 33.455 -9.760 -23.795 1.00 85.88 213 THR A CA 1
ATOM 1635 C C . THR A 1 213 ? 32.417 -10.786 -23.340 1.00 85.88 213 THR A C 1
ATOM 1637 O O . THR A 1 213 ? 32.484 -11.284 -22.217 1.00 85.88 213 THR A O 1
ATOM 1640 N N . LEU A 1 214 ? 31.461 -11.128 -24.209 1.00 89.00 214 LEU A N 1
ATOM 1641 C CA . LEU A 1 214 ? 30.348 -12.021 -23.912 1.00 89.00 214 LEU A CA 1
ATOM 1642 C C . LEU A 1 214 ? 30.294 -13.191 -24.898 1.00 89.00 214 LEU A C 1
ATOM 1644 O O . LEU A 1 214 ? 30.588 -13.047 -26.088 1.00 89.00 214 LEU A O 1
ATOM 1648 N N . ARG A 1 215 ? 29.853 -14.350 -24.412 1.00 88.25 215 ARG A N 1
ATOM 1649 C CA . ARG A 1 215 ? 29.520 -15.529 -25.225 1.00 88.25 215 ARG A CA 1
ATOM 1650 C C . ARG A 1 215 ? 28.097 -15.991 -24.924 1.00 88.25 215 ARG A C 1
ATOM 1652 O O . ARG A 1 215 ? 27.554 -15.672 -23.870 1.00 88.25 215 ARG A O 1
ATOM 1659 N N . ARG A 1 216 ? 27.486 -16.752 -25.834 1.00 88.25 216 ARG A N 1
ATOM 1660 C CA . ARG A 1 216 ? 26.194 -17.398 -25.550 1.00 88.25 216 ARG A CA 1
ATOM 1661 C C . ARG A 1 216 ? 26.379 -18.442 -24.457 1.00 88.25 216 ARG A C 1
ATOM 1663 O O . ARG A 1 216 ? 27.326 -19.227 -24.516 1.00 88.25 216 ARG A O 1
ATOM 1670 N N . ASN A 1 217 ? 25.474 -18.452 -23.488 1.00 87.69 217 ASN A N 1
ATOM 1671 C CA . ASN A 1 217 ? 25.428 -19.505 -22.491 1.00 87.69 217 ASN A CA 1
ATOM 1672 C C . ASN A 1 217 ? 25.145 -20.855 -23.181 1.00 87.69 217 ASN A C 1
ATOM 1674 O O . ASN A 1 217 ? 24.369 -20.937 -24.137 1.00 87.69 217 ASN A O 1
ATOM 1678 N N . ALA A 1 218 ? 25.817 -21.912 -22.724 1.00 85.31 218 ALA A N 1
ATOM 1679 C CA . ALA A 1 218 ? 25.758 -23.225 -23.366 1.00 85.31 218 ALA A CA 1
ATOM 1680 C C . ALA A 1 218 ? 24.420 -23.951 -23.136 1.00 85.31 218 ALA A C 1
ATOM 1682 O O . ALA A 1 218 ? 24.062 -24.834 -23.913 1.00 85.31 218 ALA A O 1
ATOM 1683 N N . GLN A 1 219 ? 23.699 -23.601 -22.068 1.00 86.69 219 GLN A N 1
ATOM 1684 C CA . GLN A 1 219 ? 22.425 -24.201 -21.679 1.00 86.69 219 GLN A CA 1
ATOM 1685 C C . GLN A 1 219 ? 21.233 -23.418 -22.237 1.00 86.69 219 GLN A C 1
ATOM 1687 O O . GLN A 1 219 ? 20.258 -24.028 -22.669 1.00 86.69 219 GLN A O 1
ATOM 1692 N N . ASP A 1 220 ? 21.316 -22.086 -22.264 1.00 85.19 220 ASP A N 1
ATOM 1693 C CA . ASP A 1 220 ? 20.310 -21.219 -22.874 1.00 85.19 220 ASP A CA 1
ATOM 1694 C C . ASP A 1 220 ? 20.963 -20.206 -23.833 1.00 85.19 220 ASP A C 1
ATOM 1696 O O . ASP A 1 220 ? 21.523 -19.199 -23.390 1.00 85.19 220 ASP A O 1
ATOM 1700 N N . PRO A 1 221 ? 20.850 -20.404 -25.160 1.00 83.56 221 PRO A N 1
ATOM 1701 C CA . PRO A 1 221 ? 21.476 -19.523 -26.143 1.00 83.56 221 PRO A CA 1
ATOM 1702 C C . PRO A 1 221 ? 20.873 -18.109 -26.175 1.00 83.56 221 PRO A C 1
ATOM 1704 O O . PRO A 1 221 ? 21.415 -17.242 -26.866 1.00 83.56 221 PRO A O 1
ATOM 1707 N N . ARG A 1 222 ? 19.766 -17.859 -25.457 1.00 80.88 222 ARG A N 1
ATOM 1708 C CA . ARG A 1 222 ? 19.170 -16.525 -25.288 1.00 80.88 222 ARG A CA 1
ATOM 1709 C C . ARG A 1 222 ? 19.921 -15.680 -24.263 1.00 80.88 222 ARG A C 1
ATOM 1711 O O . ARG A 1 222 ? 19.772 -14.458 -24.281 1.00 80.88 222 ARG A O 1
ATOM 1718 N N . ILE A 1 223 ? 20.728 -16.297 -23.402 1.00 83.50 223 ILE A N 1
ATOM 1719 C CA . ILE A 1 223 ? 21.494 -15.622 -22.354 1.00 83.50 223 ILE A CA 1
ATOM 1720 C C . ILE A 1 223 ? 22.927 -15.399 -22.846 1.00 83.50 223 ILE A C 1
ATOM 1722 O O . ILE A 1 223 ? 23.558 -16.297 -23.407 1.00 83.50 223 ILE A O 1
ATOM 1726 N N . LEU A 1 224 ? 23.440 -14.187 -22.639 1.00 86.00 224 LEU A N 1
ATOM 1727 C CA . LEU A 1 224 ? 24.857 -13.881 -22.804 1.00 86.00 224 LEU A CA 1
ATOM 1728 C C . LEU A 1 224 ? 25.539 -13.916 -21.437 1.00 86.00 224 LEU A C 1
ATOM 1730 O O . LEU A 1 224 ? 25.031 -13.346 -20.476 1.00 86.00 224 LEU A O 1
ATOM 1734 N N . GLU A 1 225 ? 26.693 -14.570 -21.364 1.00 89.31 225 GLU A N 1
ATOM 1735 C CA . GLU A 1 225 ? 27.520 -14.639 -20.163 1.00 89.31 225 GLU A CA 1
ATOM 1736 C C . GLU A 1 225 ? 28.909 -14.038 -20.421 1.00 89.31 225 GLU A C 1
ATOM 1738 O O . GLU A 1 225 ? 29.429 -14.148 -21.540 1.00 89.31 225 GLU A O 1
ATOM 1743 N N . PRO A 1 226 ? 29.529 -13.406 -19.408 1.00 89.31 226 PRO A N 1
ATOM 1744 C CA . PRO A 1 226 ? 30.893 -12.907 -19.514 1.00 89.31 226 PRO A CA 1
ATOM 1745 C C . PRO A 1 226 ? 31.873 -14.051 -19.748 1.00 89.31 226 PRO A C 1
ATOM 1747 O O . PRO A 1 226 ? 31.803 -15.103 -19.107 1.00 89.31 226 PRO A O 1
ATOM 1750 N N . VAL A 1 227 ? 32.809 -13.836 -20.670 1.00 88.69 227 VAL A N 1
ATOM 1751 C CA . VAL A 1 227 ? 33.910 -14.779 -20.872 1.00 88.69 227 VAL A CA 1
ATOM 1752 C C . VAL A 1 227 ? 34.907 -14.691 -19.708 1.00 88.69 227 VAL A C 1
ATOM 1754 O O . VAL A 1 227 ? 35.102 -13.612 -19.142 1.00 88.69 227 VAL A O 1
ATOM 1757 N N . PRO A 1 228 ? 35.561 -15.803 -19.327 1.00 87.44 228 PRO A N 1
ATOM 1758 C CA . PRO A 1 228 ? 36.619 -15.778 -18.324 1.00 87.44 228 PRO A CA 1
ATOM 1759 C C . PRO A 1 228 ? 37.762 -14.829 -18.704 1.00 87.44 228 PRO A C 1
ATOM 1761 O O . PRO A 1 228 ? 38.052 -14.628 -19.885 1.00 87.44 228 PRO A O 1
ATOM 1764 N N . ALA A 1 229 ? 38.460 -14.296 -17.700 1.00 80.62 229 ALA A N 1
ATOM 1765 C CA . ALA A 1 229 ? 39.604 -13.414 -17.915 1.00 80.62 229 ALA A CA 1
ATOM 1766 C C . ALA A 1 229 ? 40.651 -14.064 -18.844 1.00 80.62 229 ALA A C 1
ATOM 1768 O O . ALA A 1 229 ? 41.088 -15.191 -18.611 1.00 80.62 229 ALA A O 1
ATOM 1769 N N . GLY A 1 230 ? 41.044 -13.344 -19.897 1.00 81.56 230 GLY A N 1
ATOM 1770 C CA . GLY A 1 230 ? 42.003 -13.814 -20.904 1.00 81.56 230 GLY A CA 1
ATOM 1771 C C . GLY A 1 230 ? 41.393 -14.582 -22.084 1.00 81.56 230 GLY A C 1
ATOM 1772 O O . GLY A 1 230 ? 42.133 -14.968 -22.984 1.00 81.56 230 GLY A O 1
ATOM 1773 N N . GLN A 1 231 ? 40.073 -14.789 -22.112 1.00 84.56 231 GLN A N 1
ATOM 1774 C CA . GLN A 1 231 ? 39.353 -15.286 -23.288 1.00 84.56 231 GLN A CA 1
ATOM 1775 C C . GLN A 1 231 ? 38.649 -14.131 -24.003 1.00 84.56 231 GLN A C 1
ATOM 1777 O O . GLN A 1 231 ? 38.336 -13.111 -23.391 1.00 84.56 231 GLN A O 1
ATOM 1782 N N . THR A 1 232 ? 38.388 -14.301 -25.296 1.00 84.25 232 THR A N 1
ATOM 1783 C CA . THR A 1 232 ? 37.538 -13.393 -26.068 1.00 84.25 232 THR A CA 1
ATOM 1784 C C . THR A 1 232 ? 36.230 -14.086 -26.422 1.00 84.25 232 THR A C 1
ATOM 1786 O O . THR A 1 232 ? 36.182 -15.293 -26.658 1.00 84.25 232 THR A O 1
ATOM 1789 N N . GLY A 1 233 ? 35.149 -13.319 -26.373 1.00 87.88 233 GLY A N 1
ATOM 1790 C CA . GLY A 1 233 ? 33.818 -13.735 -26.784 1.00 87.88 233 GLY A CA 1
ATOM 1791 C C . GLY A 1 233 ? 33.464 -13.201 -28.165 1.00 87.88 233 GLY A C 1
ATOM 1792 O O . GLY A 1 233 ? 34.271 -12.560 -28.837 1.00 87.88 233 GLY A O 1
ATOM 1793 N N . ASP A 1 234 ? 32.214 -13.425 -28.552 1.00 90.50 234 ASP A N 1
ATOM 1794 C CA . ASP A 1 234 ? 31.694 -13.015 -29.855 1.00 90.50 234 ASP A CA 1
ATOM 1795 C C . ASP A 1 234 ? 30.641 -11.908 -29.761 1.00 90.50 234 ASP A C 1
ATOM 1797 O O . ASP A 1 234 ? 30.092 -11.497 -30.778 1.00 90.50 234 ASP A O 1
ATOM 1801 N N . TYR A 1 235 ? 30.315 -11.439 -28.556 1.00 87.75 235 TYR A N 1
ATOM 1802 C CA . TYR A 1 235 ? 29.272 -10.441 -28.340 1.00 87.75 235 TYR A CA 1
ATOM 1803 C C . TYR A 1 235 ? 29.741 -9.293 -27.446 1.00 87.75 235 TYR A C 1
ATOM 1805 O O . TYR A 1 235 ? 30.522 -9.484 -26.510 1.00 87.75 235 TYR A O 1
ATOM 1813 N N . VAL A 1 236 ? 29.206 -8.104 -27.719 1.00 87.25 236 VAL A N 1
ATOM 1814 C CA . VAL A 1 236 ? 29.229 -6.932 -26.831 1.00 87.25 236 VAL A CA 1
ATOM 1815 C C . VAL A 1 236 ? 27.813 -6.375 -26.685 1.00 87.25 236 VAL A C 1
ATOM 1817 O O . VAL A 1 236 ? 27.007 -6.490 -27.612 1.00 87.25 236 VAL A O 1
ATOM 1820 N N . ILE A 1 237 ? 27.513 -5.782 -25.528 1.00 83.00 237 ILE A N 1
ATOM 1821 C CA . ILE A 1 237 ? 26.293 -4.987 -25.322 1.00 83.00 237 ILE A CA 1
ATOM 1822 C C . ILE A 1 237 ? 26.610 -3.549 -25.716 1.00 83.00 237 ILE A C 1
ATOM 1824 O O . ILE A 1 237 ? 27.594 -2.993 -25.231 1.00 83.00 237 ILE A O 1
ATOM 1828 N N . LEU A 1 238 ? 25.812 -2.981 -26.619 1.00 74.12 238 LEU A N 1
ATOM 1829 C CA . LEU A 1 238 ? 25.969 -1.591 -27.056 1.00 74.12 238 LEU A CA 1
ATOM 1830 C C . LEU A 1 238 ? 25.216 -0.598 -26.163 1.00 74.12 238 LEU A C 1
ATOM 1832 O O . LEU A 1 238 ? 25.569 0.574 -26.152 1.00 74.12 238 LEU A O 1
ATOM 1836 N N . GLY A 1 239 ? 24.224 -1.073 -25.412 1.00 70.25 239 GLY A N 1
ATOM 1837 C CA . GLY A 1 239 ? 23.314 -0.254 -24.618 1.00 70.25 239 GLY A CA 1
ATOM 1838 C C . GLY A 1 239 ? 21.881 -0.758 -24.761 1.00 70.25 239 GLY A C 1
ATOM 1839 O O . GLY A 1 239 ? 21.658 -1.835 -25.328 1.00 70.25 239 GLY A O 1
ATOM 1840 N N . SER A 1 240 ? 20.937 0.007 -24.230 1.00 67.56 240 SER A N 1
ATOM 1841 C CA . SER A 1 240 ? 19.518 -0.117 -24.562 1.00 67.56 240 SER A CA 1
ATOM 1842 C C . SER A 1 240 ? 19.263 0.295 -26.019 1.00 67.56 240 SER A C 1
ATOM 1844 O O . SER A 1 240 ? 20.097 0.960 -26.637 1.00 67.56 240 SER A O 1
ATOM 1846 N N . GLU A 1 241 ? 18.155 -0.152 -26.601 1.00 61.25 241 GLU A N 1
ATOM 1847 C CA . GLU A 1 241 ? 17.688 0.356 -27.888 1.00 61.25 241 GLU A CA 1
ATOM 1848 C C . GLU A 1 241 ? 17.250 1.819 -27.791 1.00 61.25 241 GLU A C 1
ATOM 1850 O O . GLU A 1 241 ? 16.721 2.247 -26.775 1.00 61.25 241 GLU A O 1
ATOM 1855 N N . GLY A 1 242 ? 17.533 2.592 -28.837 1.00 59.91 242 GLY A N 1
ATOM 1856 C CA . GLY A 1 242 ? 17.204 4.009 -28.899 1.00 59.91 242 GLY A CA 1
ATOM 1857 C C . GLY A 1 242 ? 17.779 4.685 -30.132 1.00 59.91 242 GLY A C 1
ATOM 1858 O O . GLY A 1 242 ? 18.781 4.213 -30.687 1.00 59.91 242 GLY A O 1
ATOM 1859 N N . THR A 1 243 ? 17.153 5.772 -30.590 1.00 54.72 243 THR A N 1
ATOM 1860 C CA . THR A 1 243 ? 17.771 6.665 -31.571 1.00 54.72 243 THR A CA 1
ATOM 1861 C C . THR A 1 243 ? 18.391 7.859 -30.861 1.00 54.72 243 THR A C 1
ATOM 1863 O O . THR A 1 243 ? 17.729 8.662 -30.228 1.00 54.72 243 THR A O 1
ATOM 1866 N N . THR A 1 244 ? 19.712 7.991 -30.954 1.00 46.44 244 THR A N 1
ATOM 1867 C CA . THR A 1 244 ? 20.399 9.183 -30.453 1.00 46.44 244 THR A CA 1
ATOM 1868 C C . THR A 1 244 ? 20.311 10.280 -31.515 1.00 46.44 244 THR A C 1
ATOM 1870 O O . THR A 1 244 ? 20.918 10.155 -32.581 1.00 46.44 244 THR A O 1
ATOM 1873 N N . THR A 1 245 ? 19.578 11.360 -31.244 1.00 44.62 245 THR A N 1
ATOM 1874 C CA . THR A 1 245 ? 19.513 12.547 -32.121 1.00 44.62 245 THR A CA 1
ATOM 1875 C C . THR A 1 245 ? 20.677 13.514 -31.903 1.00 44.62 245 THR A C 1
ATOM 1877 O O . THR A 1 245 ? 20.868 14.425 -32.714 1.00 44.62 245 THR A O 1
ATOM 1880 N N . THR A 1 246 ? 21.541 13.288 -30.903 1.00 39.75 246 THR A N 1
ATOM 1881 C CA . THR A 1 246 ? 22.818 14.003 -30.814 1.00 39.75 246 THR A CA 1
ATOM 1882 C C . THR A 1 246 ? 23.759 13.530 -31.919 1.00 39.75 246 THR A C 1
ATOM 1884 O O . THR A 1 246 ? 24.607 12.649 -31.767 1.00 39.75 246 THR A O 1
ATOM 1887 N N . ALA A 1 247 ? 23.631 14.188 -33.070 1.00 34.50 247 ALA A N 1
ATOM 1888 C CA . ALA A 1 247 ? 24.716 14.350 -34.011 1.00 34.50 247 ALA A CA 1
ATOM 1889 C C . ALA A 1 247 ? 25.898 14.956 -33.243 1.00 34.50 247 ALA A C 1
ATOM 1891 O O . ALA A 1 247 ? 26.014 16.170 -33.082 1.00 34.50 247 ALA A O 1
ATOM 1892 N N . THR A 1 248 ? 26.795 14.101 -32.761 1.00 31.05 248 THR A N 1
ATOM 1893 C CA . THR A 1 248 ? 28.166 14.513 -32.501 1.00 31.05 248 THR A CA 1
ATOM 1894 C C . THR A 1 248 ? 28.727 14.912 -33.858 1.00 31.05 248 THR A C 1
ATOM 1896 O O . THR A 1 248 ? 29.128 14.079 -34.670 1.00 31.05 248 THR A O 1
ATOM 1899 N N . ALA A 1 249 ? 28.661 16.213 -34.142 1.00 28.28 249 ALA A N 1
ATOM 1900 C CA . ALA A 1 249 ? 29.498 16.823 -35.150 1.00 28.28 249 ALA A CA 1
ATOM 1901 C C . ALA A 1 249 ? 30.948 16.450 -34.811 1.00 28.28 249 ALA A C 1
ATOM 1903 O O . ALA A 1 249 ? 31.405 16.665 -33.686 1.00 28.28 249 ALA A O 1
ATOM 1904 N N . ALA A 1 250 ? 31.593 15.799 -35.777 1.00 30.48 250 ALA A N 1
ATOM 1905 C CA . ALA A 1 250 ? 33.009 15.463 -35.772 1.00 30.48 250 ALA A CA 1
ATOM 1906 C C . ALA A 1 250 ? 33.904 16.704 -35.630 1.00 30.48 250 ALA A C 1
ATOM 1908 O O . ALA A 1 250 ? 33.479 17.796 -36.076 1.00 30.48 250 ALA A O 1
#

Radius of gyration: 33.78 Å; chains: 1; bounding box: 82×67×96 Å